Protein AF-A0A3L7XN84-F1 (afdb_monomer)

Sequence (210 aa):
MTTRHTLFAALVPALLVAALLTGCTSKTPSATPTPTATPSPSPTPLLPQASGAIPPAVAQVVVAMTTHKPEDLTALVAYQQVACTTAQGAGGPPKCKTGDSQGTVYRVFATGGCEGEWVTDARPILKQIADTSGPLFAVVKLTRPNPDPEPGWPKGDAAMIYNAGSGAGGYFVVADAQIVRAHTYCGAPAIDALLKQLGATEFYVAPPGR

Structure (mmCIF, N/CA/C/O backbone):
data_AF-A0A3L7XN84-F1
#
_entry.id   AF-A0A3L7XN84-F1
#
loop_
_atom_site.group_PDB
_atom_site.id
_atom_site.type_symbol
_atom_site.label_atom_id
_atom_site.label_alt_id
_atom_site.label_comp_id
_atom_site.label_asym_id
_atom_site.label_entity_id
_atom_site.label_seq_id
_atom_site.pdbx_PDB_ins_code
_atom_site.Cartn_x
_atom_site.Cartn_y
_atom_site.Cartn_z
_atom_site.occupancy
_atom_site.B_iso_or_equiv
_atom_site.auth_seq_id
_atom_site.auth_comp_id
_atom_site.auth_asym_id
_atom_site.auth_atom_id
_atom_site.pdbx_PDB_model_num
ATOM 1 N N . MET A 1 1 ? -33.503 37.696 19.189 1.00 51.06 1 MET A N 1
ATOM 2 C CA . MET A 1 1 ? -32.446 36.969 19.923 1.00 51.06 1 MET A CA 1
ATOM 3 C C . MET A 1 1 ? -31.135 37.231 19.212 1.00 51.06 1 MET A C 1
ATOM 5 O O . MET A 1 1 ? -30.980 36.855 18.061 1.00 51.06 1 MET A O 1
ATOM 9 N N . THR A 1 2 ? -30.281 38.016 19.854 1.00 52.03 2 THR A N 1
ATOM 10 C CA . THR A 1 2 ? -29.122 38.709 19.285 1.00 52.03 2 THR A CA 1
ATOM 11 C C . THR A 1 2 ? -27.860 38.085 19.872 1.00 52.03 2 THR A C 1
ATOM 13 O O . THR A 1 2 ? -27.590 38.277 21.056 1.00 52.03 2 THR A O 1
ATOM 16 N N . THR A 1 3 ? -27.091 37.337 19.078 1.00 55.09 3 THR A N 1
ATOM 17 C CA . THR A 1 3 ? -25.879 36.661 19.572 1.00 55.09 3 THR A CA 1
ATOM 18 C C . THR A 1 3 ? -24.629 37.373 19.059 1.00 55.09 3 THR A C 1
ATOM 20 O O . THR A 1 3 ? -24.326 37.395 17.865 1.00 55.09 3 THR A O 1
ATOM 23 N N . ARG A 1 4 ? -23.948 38.027 20.006 1.00 59.00 4 ARG A N 1
ATOM 24 C CA . ARG A 1 4 ? -22.747 38.855 19.849 1.00 59.00 4 ARG A CA 1
ATOM 25 C C . ARG A 1 4 ? -21.581 38.071 19.243 1.00 59.00 4 ARG A C 1
ATOM 27 O O . ARG A 1 4 ? -21.292 36.961 19.671 1.00 59.00 4 ARG A O 1
ATOM 34 N N . HIS A 1 5 ? -20.898 38.698 18.289 1.00 51.06 5 HIS A N 1
ATOM 35 C CA . HIS A 1 5 ? -19.621 38.250 17.739 1.00 51.06 5 HIS A CA 1
ATOM 36 C C . HIS A 1 5 ? -18.491 38.892 18.550 1.00 51.06 5 HIS A C 1
ATOM 38 O O . HIS A 1 5 ? -18.340 40.113 18.546 1.00 51.06 5 HIS A O 1
ATOM 44 N N . THR A 1 6 ? -17.718 38.083 19.271 1.00 62.41 6 THR A N 1
ATOM 45 C CA . THR A 1 6 ? -16.550 38.543 20.031 1.00 62.41 6 THR A CA 1
ATOM 46 C C . THR A 1 6 ? -15.306 38.389 19.157 1.00 62.41 6 THR A C 1
ATOM 48 O O . THR A 1 6 ? -14.796 37.287 18.972 1.00 62.41 6 THR A O 1
ATOM 51 N N . LEU A 1 7 ? -14.844 39.505 18.590 1.00 56.31 7 LEU A N 1
ATOM 52 C CA . LEU A 1 7 ? -13.542 39.641 17.937 1.00 56.31 7 LEU A CA 1
ATOM 53 C C . LEU A 1 7 ? -12.434 39.557 18.997 1.00 56.31 7 LEU A C 1
ATOM 55 O O . LEU A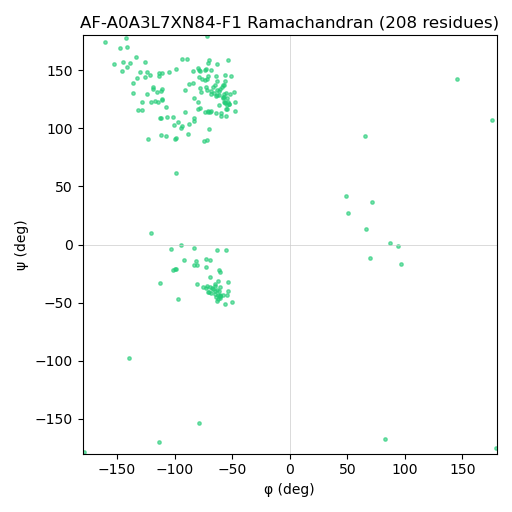 1 7 ? -12.318 40.454 19.830 1.00 56.31 7 LEU A O 1
ATOM 59 N N . PHE A 1 8 ? -11.606 38.514 18.953 1.00 53.25 8 PHE A N 1
ATOM 60 C CA . PHE A 1 8 ? -10.333 38.478 19.673 1.00 53.25 8 PHE A CA 1
ATOM 61 C C . PHE A 1 8 ? -9.199 38.792 18.696 1.00 53.25 8 PHE A C 1
ATOM 63 O O . PHE A 1 8 ? -8.802 37.962 17.882 1.00 53.25 8 PHE A O 1
ATOM 70 N N . ALA A 1 9 ? -8.702 40.025 18.779 1.00 58.03 9 ALA A N 1
ATOM 71 C CA . ALA A 1 9 ? -7.448 40.447 18.180 1.00 58.03 9 ALA A CA 1
ATOM 72 C C . ALA A 1 9 ? -6.292 39.953 19.064 1.00 58.03 9 ALA A C 1
ATOM 74 O O . ALA A 1 9 ? -6.188 40.359 20.220 1.00 58.03 9 ALA A O 1
ATOM 75 N N . ALA A 1 10 ? -5.432 39.085 18.533 1.00 55.91 10 ALA A N 1
ATOM 76 C CA . ALA A 1 10 ? -4.207 38.659 19.203 1.00 55.91 10 ALA A CA 1
ATOM 77 C C . ALA A 1 10 ? -2.991 39.208 18.445 1.00 55.91 10 ALA A C 1
ATOM 79 O O . ALA A 1 10 ? -2.683 38.777 17.335 1.00 55.91 10 ALA A O 1
ATOM 80 N N . LEU A 1 11 ? -2.330 40.190 19.065 1.00 60.38 11 LEU A N 1
ATOM 81 C CA . LEU A 1 11 ? -0.982 40.646 18.733 1.00 60.38 11 LEU A CA 1
ATOM 82 C C . LEU A 1 11 ? 0.013 39.488 18.907 1.00 60.38 11 LEU A C 1
ATOM 84 O O . LEU A 1 11 ? 0.035 38.862 19.965 1.00 60.38 11 LEU A O 1
ATOM 88 N N . VAL A 1 12 ? 0.904 39.283 17.935 1.00 60.22 12 VAL A N 1
ATOM 89 C CA . VAL A 1 12 ? 2.139 38.505 18.125 1.00 60.22 12 VAL A CA 1
ATOM 90 C C . VAL A 1 12 ? 3.330 39.442 17.896 1.00 60.22 12 VAL A C 1
ATOM 92 O O . VAL A 1 12 ? 3.404 40.067 16.836 1.00 60.22 12 VAL A O 1
ATOM 95 N N . PRO A 1 13 ? 4.245 39.591 18.872 1.00 58.88 13 PRO A N 1
ATOM 96 C CA . PRO A 1 13 ? 5.387 40.483 18.755 1.00 58.88 13 PRO A CA 1
ATOM 97 C C . PRO A 1 13 ? 6.485 39.866 17.881 1.00 58.88 13 PRO A C 1
ATOM 99 O O . PRO A 1 13 ? 6.861 38.705 18.036 1.00 58.88 13 PRO A O 1
ATOM 102 N N . ALA A 1 14 ? 7.020 40.686 16.979 1.00 56.50 14 ALA A N 1
ATOM 103 C CA . ALA A 1 14 ? 8.224 40.407 16.215 1.00 56.50 14 ALA A CA 1
ATOM 104 C C . ALA A 1 14 ? 9.445 40.406 17.149 1.00 56.50 14 ALA A C 1
ATOM 106 O O . ALA A 1 14 ? 9.807 41.446 17.700 1.00 56.50 14 ALA A O 1
ATOM 107 N N . LEU A 1 15 ? 10.092 39.250 17.315 1.00 59.53 15 LEU A N 1
ATOM 108 C CA . LEU A 1 15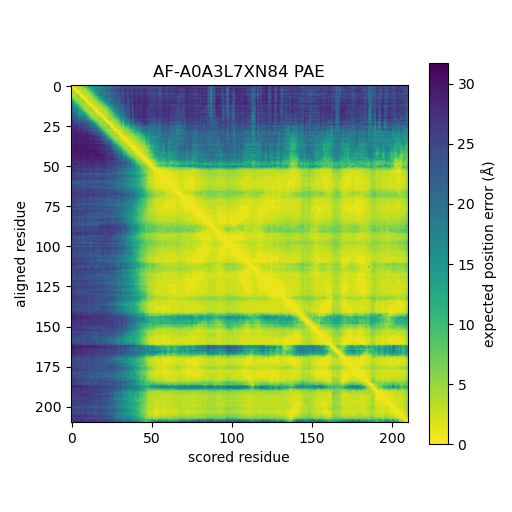 ? 11.377 39.145 18.004 1.00 59.53 15 LEU A CA 1
ATOM 109 C C . LEU A 1 15 ? 12.501 39.094 16.956 1.00 59.53 15 LEU A C 1
ATOM 111 O O . LEU A 1 15 ? 12.860 38.037 16.442 1.00 59.53 15 LEU A O 1
ATOM 115 N N . LEU A 1 16 ? 13.025 40.273 16.616 1.00 58.62 16 LEU A N 1
ATOM 116 C CA . LEU A 1 16 ? 14.290 40.440 15.903 1.00 58.62 16 LEU A CA 1
ATOM 117 C C . LEU A 1 16 ? 15.434 40.139 16.882 1.00 58.62 16 LEU A C 1
ATOM 119 O O . LEU A 1 16 ? 15.651 40.900 17.822 1.00 58.62 16 LEU A O 1
ATOM 123 N N . VAL A 1 17 ? 16.196 39.070 16.648 1.00 63.94 17 VAL A N 1
ATOM 124 C CA . VAL A 1 17 ? 17.485 38.854 17.319 1.00 63.94 17 VAL A CA 1
ATOM 125 C C . VAL A 1 17 ? 18.588 38.995 16.278 1.00 63.94 17 VAL A C 1
ATOM 127 O O . VAL A 1 17 ? 18.916 38.065 15.548 1.00 63.94 17 VAL A O 1
ATOM 130 N N . ALA A 1 18 ? 19.130 40.208 16.201 1.00 60.75 18 ALA A N 1
ATOM 131 C CA . ALA A 1 18 ? 20.366 40.515 15.501 1.00 60.75 18 A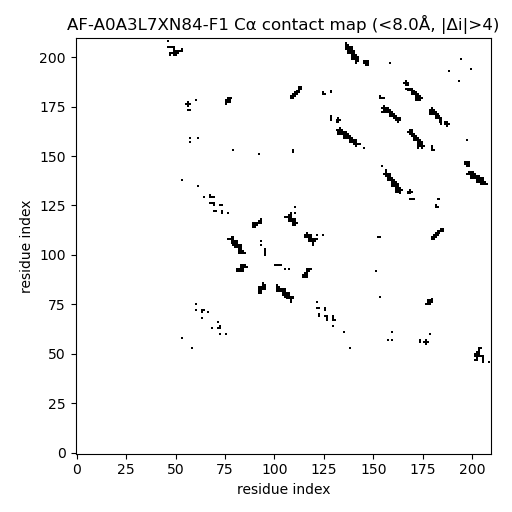LA A CA 1
ATOM 132 C C . ALA A 1 18 ? 21.545 40.192 16.430 1.00 60.75 18 ALA A C 1
ATOM 134 O O . ALA A 1 18 ? 21.778 40.899 17.408 1.00 60.75 18 ALA A O 1
ATOM 135 N N . ALA A 1 19 ? 22.290 39.128 16.128 1.00 57.84 19 ALA A N 1
ATOM 136 C CA . ALA A 1 19 ? 23.549 38.814 16.796 1.00 57.84 19 ALA A CA 1
ATOM 137 C C . ALA A 1 19 ? 24.716 39.105 15.842 1.00 57.84 19 ALA A C 1
ATOM 139 O O . ALA A 1 19 ? 25.106 38.278 15.021 1.00 57.84 19 ALA A O 1
ATOM 140 N N . LEU A 1 20 ? 25.245 40.324 15.960 1.00 62.88 20 LEU A N 1
ATOM 141 C CA . LEU A 1 20 ? 26.555 40.719 15.455 1.00 62.88 20 LEU A CA 1
ATOM 142 C C . LEU A 1 20 ? 27.634 40.058 16.319 1.00 62.88 20 LEU A C 1
ATOM 144 O O . LEU A 1 20 ? 27.773 40.393 17.493 1.00 62.88 20 LEU A O 1
ATOM 148 N N . LEU A 1 21 ? 28.423 39.157 15.732 1.00 59.53 21 LEU A N 1
ATOM 149 C CA . LEU A 1 21 ? 29.664 38.667 16.332 1.00 59.53 21 LEU A CA 1
ATOM 150 C C . LEU A 1 21 ? 30.833 38.917 15.377 1.00 59.53 21 LEU A C 1
ATOM 152 O O . LEU A 1 21 ? 31.170 38.123 14.505 1.00 59.53 21 LEU A O 1
ATOM 156 N N . THR A 1 22 ? 31.428 40.088 15.574 1.00 66.69 22 THR A N 1
ATOM 157 C CA . THR A 1 22 ? 32.803 40.470 15.244 1.00 66.69 22 THR A CA 1
ATOM 158 C C . THR A 1 22 ? 33.796 39.590 16.007 1.00 66.69 22 THR A C 1
ATOM 160 O O . THR A 1 22 ? 33.684 39.487 17.227 1.00 66.69 22 THR A O 1
ATOM 163 N N . GLY A 1 23 ? 34.819 39.033 15.346 1.00 51.44 23 GLY A N 1
ATOM 164 C CA . GLY A 1 23 ? 35.924 38.418 16.090 1.00 51.44 23 GLY A CA 1
ATOM 165 C C . GLY A 1 23 ? 37.019 37.708 15.291 1.00 51.44 23 GLY A C 1
ATOM 166 O O . GLY A 1 23 ? 36.835 36.580 14.858 1.00 51.44 23 GLY A O 1
ATOM 167 N N . CYS A 1 24 ? 38.183 38.364 15.247 1.00 50.25 24 CYS A N 1
ATOM 168 C CA . CYS A 1 24 ? 39.556 37.838 15.171 1.00 50.25 24 CYS A CA 1
ATOM 169 C C . CYS A 1 24 ? 40.031 37.061 13.926 1.00 50.25 24 CYS A C 1
ATOM 171 O O . CYS A 1 24 ? 40.024 35.834 13.858 1.00 50.25 24 CYS A O 1
ATOM 173 N N . THR A 1 25 ? 40.640 37.819 13.010 1.00 55.78 25 THR A N 1
ATOM 174 C CA . THR A 1 25 ? 41.498 37.338 11.919 1.00 55.78 25 THR A CA 1
ATOM 175 C C . THR A 1 25 ? 42.876 36.910 12.445 1.00 55.78 25 THR A C 1
ATOM 177 O O . THR A 1 25 ? 43.817 37.704 12.475 1.00 55.78 25 THR A O 1
ATOM 180 N N . SER A 1 26 ? 43.021 35.643 12.834 1.00 66.31 26 SER A N 1
ATOM 181 C CA . SER A 1 26 ? 44.334 35.010 13.024 1.00 66.31 26 SER A CA 1
ATOM 182 C C . SER A 1 26 ? 44.907 34.591 11.667 1.00 66.31 26 SER A C 1
ATOM 184 O O . SER A 1 26 ? 44.335 33.752 10.974 1.00 66.31 26 SER A O 1
ATOM 186 N N . LYS A 1 27 ? 46.047 35.177 11.271 1.00 59.03 27 LYS A N 1
ATOM 187 C CA . LYS A 1 27 ? 46.822 34.740 10.098 1.00 59.03 27 LYS A CA 1
ATOM 188 C C . LYS A 1 27 ? 47.509 33.411 10.411 1.00 59.03 27 LYS A C 1
ATOM 190 O O . LYS A 1 27 ? 48.629 33.379 10.915 1.00 59.03 27 LYS A O 1
ATOM 195 N N . THR A 1 28 ? 46.811 32.324 10.112 1.00 74.62 28 THR A N 1
ATOM 196 C CA . THR A 1 28 ? 47.348 30.963 10.136 1.00 74.62 28 THR A CA 1
ATOM 197 C C . THR A 1 28 ? 48.377 30.793 9.009 1.00 74.62 28 THR A C 1
ATOM 199 O O . THR A 1 28 ? 48.096 31.194 7.876 1.00 74.62 28 THR A O 1
ATOM 202 N N . PRO A 1 29 ? 49.568 30.227 9.280 1.00 66.00 29 PRO A N 1
ATOM 203 C CA . PRO A 1 29 ? 50.557 29.929 8.249 1.00 66.00 29 PRO A CA 1
ATOM 204 C C . PRO A 1 29 ? 49.962 29.001 7.181 1.00 66.00 29 PRO A C 1
ATOM 206 O O . PRO A 1 29 ? 49.399 27.951 7.486 1.00 66.00 29 PRO A O 1
ATOM 209 N N . SER A 1 30 ? 50.077 29.427 5.921 1.00 71.12 30 SER A N 1
ATOM 210 C CA . SER A 1 30 ? 49.599 28.699 4.745 1.00 71.12 30 SER A CA 1
ATOM 211 C C . SER A 1 30 ? 50.479 27.472 4.524 1.00 71.12 30 SER A C 1
ATOM 213 O O . SER A 1 30 ? 51.581 27.582 3.989 1.00 71.12 30 SER A O 1
ATOM 215 N N . ALA A 1 31 ? 50.007 26.308 4.966 1.00 73.75 31 ALA A N 1
ATOM 216 C CA . ALA A 1 31 ? 50.625 25.035 4.634 1.00 73.75 31 ALA A CA 1
ATOM 217 C C . ALA A 1 31 ? 50.551 24.812 3.115 1.00 73.75 31 ALA A C 1
ATOM 219 O O . ALA A 1 31 ? 49.502 25.007 2.499 1.00 73.75 31 ALA A O 1
ATOM 220 N N . THR A 1 32 ? 51.672 24.412 2.514 1.00 76.38 32 THR A N 1
ATOM 221 C CA . THR A 1 32 ? 51.733 23.950 1.124 1.00 76.38 32 THR A CA 1
ATOM 222 C C . THR A 1 32 ? 50.746 22.792 0.953 1.00 76.38 32 THR A C 1
ATOM 224 O O . THR A 1 32 ? 50.857 21.817 1.701 1.00 76.38 32 THR A O 1
ATOM 227 N N . PRO A 1 33 ? 49.770 22.871 0.028 1.00 73.25 33 PRO A N 1
ATOM 228 C CA . PRO A 1 33 ? 48.788 21.813 -0.142 1.00 73.25 33 PRO A CA 1
ATOM 229 C C . PRO A 1 33 ? 49.501 20.545 -0.608 1.00 73.25 33 PRO A C 1
ATOM 231 O O . PRO A 1 33 ? 50.036 20.483 -1.714 1.00 73.25 33 PRO A O 1
ATOM 234 N N . THR A 1 34 ? 49.517 19.528 0.252 1.00 79.94 34 THR A N 1
ATOM 235 C CA . THR A 1 34 ? 49.825 18.158 -0.156 1.00 79.94 34 THR A CA 1
ATOM 236 C C . THR A 1 34 ? 48.857 17.794 -1.282 1.00 79.94 34 THR A C 1
ATOM 238 O O . THR A 1 34 ? 47.658 18.032 -1.113 1.00 79.94 34 THR A O 1
ATOM 241 N N . PRO A 1 35 ? 49.324 17.263 -2.427 1.00 74.88 35 PRO A N 1
ATOM 242 C CA . PRO A 1 35 ? 48.440 16.859 -3.510 1.00 74.88 35 PRO A CA 1
ATOM 243 C C . PRO A 1 35 ? 47.406 15.876 -2.963 1.00 74.88 35 PRO A C 1
ATOM 245 O O . PRO A 1 35 ? 47.738 14.759 -2.566 1.00 74.88 35 PRO A O 1
ATOM 248 N N . THR A 1 36 ? 46.154 16.327 -2.890 1.00 77.69 36 THR A N 1
ATOM 249 C CA . THR A 1 36 ? 45.016 15.490 -2.526 1.00 77.69 36 THR A CA 1
ATOM 250 C C . THR A 1 36 ? 44.950 14.376 -3.553 1.00 77.69 36 THR A C 1
ATOM 252 O O . THR A 1 36 ? 44.711 14.635 -4.732 1.00 77.69 36 THR A O 1
ATOM 255 N N . ALA A 1 37 ? 45.206 13.144 -3.115 1.00 77.81 37 ALA A N 1
ATOM 256 C CA . ALA A 1 37 ? 45.028 11.978 -3.958 1.00 77.81 37 ALA A CA 1
ATOM 257 C C . ALA A 1 37 ? 43.595 11.999 -4.497 1.00 77.81 37 ALA A C 1
ATOM 259 O O . ALA A 1 37 ? 42.639 12.012 -3.718 1.00 77.81 37 ALA A O 1
ATOM 260 N N . THR A 1 38 ? 43.452 12.045 -5.823 1.00 79.75 38 THR A N 1
ATOM 261 C CA . THR A 1 38 ? 42.159 11.884 -6.483 1.00 79.75 38 THR A CA 1
ATOM 262 C C . THR A 1 38 ? 41.569 10.568 -5.982 1.00 79.75 38 THR A C 1
ATOM 264 O O . THR A 1 38 ? 42.203 9.527 -6.182 1.00 79.75 38 THR A O 1
ATOM 267 N N . PRO A 1 39 ? 40.422 10.583 -5.279 1.00 75.38 39 PRO A N 1
ATOM 268 C CA . PRO A 1 39 ? 39.832 9.353 -4.789 1.00 75.38 39 PRO A CA 1
ATOM 269 C C . PRO A 1 39 ? 39.574 8.449 -5.991 1.00 75.38 39 PRO A C 1
ATOM 271 O O . PRO A 1 39 ? 38.956 8.867 -6.972 1.00 75.38 39 PRO A O 1
ATOM 274 N N . SER A 1 40 ? 40.090 7.221 -5.921 1.00 80.12 40 SER A N 1
ATOM 275 C CA . SER A 1 40 ? 39.725 6.176 -6.872 1.00 80.12 40 SER A CA 1
ATOM 276 C C . SER A 1 40 ? 38.196 6.103 -6.906 1.00 80.12 40 SER A C 1
ATOM 278 O O . SER A 1 40 ? 37.596 6.084 -5.822 1.00 80.12 40 SER A O 1
ATOM 280 N N . PRO A 1 41 ? 37.549 6.125 -8.086 1.00 73.81 41 PRO A N 1
ATOM 281 C CA . PRO A 1 41 ? 36.100 6.059 -8.157 1.00 73.81 41 PRO A CA 1
ATOM 282 C C . PRO A 1 41 ? 35.651 4.807 -7.409 1.00 73.81 41 PRO A C 1
ATOM 284 O O . PRO A 1 41 ? 36.021 3.687 -7.766 1.00 73.81 41 PRO A O 1
ATOM 287 N N . SER A 1 42 ? 34.900 5.009 -6.325 1.00 74.75 42 SER A N 1
ATOM 288 C CA . SER A 1 42 ? 34.253 3.903 -5.633 1.00 74.75 42 SER A CA 1
ATOM 289 C C . SER A 1 42 ? 33.378 3.194 -6.667 1.00 74.75 42 SER A C 1
ATOM 291 O O . SER A 1 42 ? 32.649 3.892 -7.381 1.00 74.75 42 SER A O 1
ATOM 293 N N . PRO A 1 43 ? 33.469 1.860 -6.814 1.00 66.50 43 PRO A N 1
ATOM 294 C CA . PRO A 1 43 ? 32.666 1.143 -7.790 1.00 66.50 43 PRO A CA 1
ATOM 295 C C . PRO A 1 43 ? 31.201 1.516 -7.578 1.00 66.50 43 PRO A C 1
ATOM 297 O O . PRO A 1 43 ? 30.662 1.345 -6.482 1.00 66.50 43 PRO A O 1
ATOM 300 N N . THR A 1 44 ? 30.572 2.075 -8.612 1.00 65.44 44 THR A N 1
ATOM 301 C CA . THR A 1 44 ? 29.136 2.341 -8.593 1.00 65.44 44 THR A CA 1
ATOM 302 C C . THR A 1 44 ? 28.446 1.006 -8.332 1.00 65.44 44 THR A C 1
ATOM 304 O O . THR A 1 44 ? 28.700 0.059 -9.082 1.00 65.44 44 THR A O 1
ATOM 307 N N . PRO A 1 45 ? 27.629 0.880 -7.271 1.00 60.25 45 PRO A N 1
ATOM 308 C CA . PRO A 1 45 ? 26.903 -0.352 -7.016 1.00 60.25 45 PRO A CA 1
ATOM 309 C C . PRO A 1 45 ? 26.132 -0.741 -8.277 1.00 60.25 45 PRO A C 1
ATOM 311 O O . PRO A 1 45 ? 25.335 0.050 -8.784 1.00 60.25 45 PRO A O 1
ATOM 314 N N . LEU A 1 46 ? 26.414 -1.930 -8.816 1.00 65.12 46 LEU A N 1
ATOM 315 C CA . LEU A 1 46 ? 25.697 -2.438 -9.977 1.00 65.12 46 LEU A CA 1
ATOM 316 C C . LEU A 1 46 ? 24.226 -2.574 -9.575 1.00 65.12 46 LEU A C 1
ATOM 318 O O . LEU A 1 46 ? 23.912 -3.281 -8.615 1.00 65.12 46 LEU A O 1
ATOM 322 N N . LEU A 1 47 ? 23.340 -1.864 -10.275 1.00 64.62 47 LEU A N 1
ATOM 323 C CA . LEU A 1 47 ? 21.908 -1.966 -10.021 1.00 64.62 47 LEU A CA 1
ATOM 324 C C . LEU A 1 47 ? 21.475 -3.429 -10.198 1.00 64.62 47 LEU A C 1
ATOM 326 O O . LEU A 1 47 ? 21.904 -4.076 -11.160 1.00 64.62 47 LEU A O 1
ATOM 330 N N . PRO A 1 48 ? 20.630 -3.962 -9.301 1.00 70.62 48 PRO A N 1
ATOM 331 C CA . PRO A 1 48 ? 20.105 -5.307 -9.457 1.00 70.62 48 PRO A CA 1
ATOM 332 C C . PRO A 1 48 ? 19.383 -5.431 -10.801 1.00 70.62 48 PRO A C 1
ATOM 334 O O . PRO A 1 48 ? 18.507 -4.628 -11.126 1.00 70.62 48 PRO A O 1
ATOM 337 N N . GLN A 1 49 ? 19.761 -6.432 -11.592 1.00 77.38 49 GLN A N 1
ATOM 338 C CA . GLN A 1 49 ? 19.059 -6.751 -12.831 1.00 77.38 49 GLN A CA 1
ATOM 339 C C . GLN A 1 49 ? 17.720 -7.426 -12.508 1.00 77.38 49 GLN A C 1
ATOM 341 O O . GLN A 1 49 ? 17.590 -8.109 -11.491 1.00 77.38 49 GLN A O 1
ATOM 346 N N . ALA A 1 50 ? 16.724 -7.238 -13.377 1.00 85.75 50 ALA A N 1
ATOM 347 C CA . ALA A 1 50 ? 15.462 -7.959 -13.259 1.00 85.75 50 ALA A CA 1
ATOM 348 C C . ALA A 1 50 ? 15.719 -9.471 -13.392 1.00 85.75 50 ALA A C 1
ATOM 350 O O . ALA A 1 50 ? 16.379 -9.904 -14.337 1.00 85.75 50 ALA A O 1
ATOM 351 N N . SER A 1 51 ? 15.223 -10.265 -12.443 1.00 80.62 51 SER A N 1
ATOM 352 C CA . SER A 1 51 ? 15.557 -11.689 -12.308 1.00 80.62 51 SER A CA 1
ATOM 353 C C . SER A 1 51 ? 14.472 -12.642 -12.819 1.00 80.62 51 SER A C 1
ATOM 355 O O . SER A 1 51 ? 14.696 -13.851 -12.842 1.00 80.62 51 SER A O 1
ATOM 357 N N . GLY A 1 52 ? 13.306 -12.149 -13.255 1.00 83.75 52 GLY A N 1
ATOM 358 C CA . GLY A 1 52 ? 12.228 -13.028 -13.712 1.00 83.75 52 GLY A CA 1
ATOM 359 C C . GLY A 1 52 ? 10.969 -12.326 -14.212 1.00 83.75 52 GLY A C 1
ATOM 360 O O . GLY A 1 52 ? 10.884 -11.101 -14.260 1.00 83.75 52 GLY A O 1
ATOM 361 N N . ALA A 1 53 ? 9.977 -13.135 -14.592 1.00 92.44 53 ALA A N 1
ATOM 362 C CA . ALA A 1 53 ? 8.665 -12.655 -15.013 1.00 92.44 53 ALA A CA 1
ATOM 363 C C . ALA A 1 53 ? 7.864 -12.098 -13.826 1.00 92.44 53 ALA A C 1
ATOM 365 O O . ALA A 1 53 ? 7.922 -12.631 -12.717 1.00 92.44 53 ALA A O 1
ATOM 366 N N . ILE A 1 54 ? 7.072 -11.054 -14.076 1.00 94.19 54 ILE A N 1
ATOM 367 C CA . ILE A 1 54 ? 6.149 -10.494 -13.083 1.00 94.19 54 ILE A CA 1
ATOM 368 C C . ILE A 1 54 ? 5.090 -11.558 -12.735 1.00 94.19 54 ILE A C 1
ATOM 370 O O . ILE A 1 54 ? 4.447 -12.079 -13.651 1.00 94.19 54 ILE A O 1
ATOM 374 N N . PRO A 1 55 ? 4.856 -11.873 -11.445 1.00 94.12 55 PRO A N 1
ATOM 375 C CA . PRO A 1 55 ? 3.799 -12.799 -11.054 1.00 94.12 55 PRO A CA 1
ATOM 376 C C . PRO A 1 55 ? 2.426 -12.340 -11.579 1.00 94.12 55 PRO A C 1
ATOM 378 O O . PRO A 1 55 ? 2.134 -11.145 -11.500 1.00 94.12 55 PRO A O 1
ATOM 381 N N . PRO A 1 56 ? 1.539 -13.243 -12.047 1.00 94.75 56 PRO A N 1
ATOM 382 C CA . PRO A 1 56 ? 0.245 -12.858 -12.626 1.00 94.75 56 PRO A CA 1
ATOM 383 C C . PRO A 1 56 ? -0.604 -11.958 -11.716 1.00 94.75 56 PRO A C 1
ATOM 385 O O . PRO A 1 56 ? -1.176 -10.973 -12.171 1.00 94.75 56 PRO A O 1
ATOM 388 N N . ALA A 1 57 ? -0.603 -12.256 -10.416 1.00 91.06 57 ALA A N 1
ATOM 389 C CA . ALA A 1 57 ? -1.180 -11.437 -9.352 1.00 91.06 57 ALA A CA 1
ATOM 390 C C . ALA A 1 57 ? -0.730 -9.966 -9.403 1.00 91.06 57 ALA A C 1
ATOM 392 O O . ALA A 1 57 ? -1.532 -9.040 -9.363 1.00 91.06 57 ALA A O 1
ATOM 393 N N . VAL A 1 58 ? 0.579 -9.754 -9.511 1.00 95.56 58 VAL A N 1
ATOM 394 C CA . VAL A 1 58 ? 1.185 -8.423 -9.544 1.00 95.56 58 VAL A CA 1
ATOM 395 C C . VAL A 1 58 ? 0.910 -7.748 -10.887 1.00 95.56 58 VAL A C 1
ATOM 397 O O . VAL A 1 58 ? 0.614 -6.556 -10.931 1.00 95.56 58 VAL A O 1
ATOM 400 N N . ALA A 1 59 ? 0.930 -8.515 -11.980 1.00 96.31 59 ALA A N 1
ATOM 401 C CA . ALA A 1 59 ? 0.595 -8.021 -13.310 1.00 96.31 59 ALA A CA 1
ATOM 402 C C . ALA A 1 59 ? -0.844 -7.478 -13.384 1.00 96.31 59 ALA A C 1
ATOM 404 O O . ALA A 1 59 ? -1.063 -6.453 -14.024 1.00 96.31 59 ALA A O 1
ATOM 405 N N . GLN A 1 60 ? -1.809 -8.096 -12.691 1.00 95.69 60 GLN A N 1
ATOM 406 C CA . GLN A 1 60 ? -3.186 -7.587 -12.615 1.00 95.69 60 GLN A CA 1
ATOM 407 C C . GLN A 1 60 ? -3.255 -6.197 -11.980 1.00 95.69 60 GLN A C 1
ATOM 409 O O . GLN A 1 60 ? -3.915 -5.314 -12.522 1.00 95.69 60 GLN A O 1
ATOM 414 N N . VAL A 1 61 ? -2.536 -5.972 -10.876 1.00 95.62 61 VAL A N 1
ATOM 415 C CA . VAL A 1 61 ? -2.502 -4.654 -10.227 1.00 95.62 61 VAL A CA 1
ATOM 416 C C . VAL A 1 61 ? -1.790 -3.626 -11.116 1.00 95.62 61 VAL A C 1
ATOM 418 O O . VAL A 1 61 ? -2.222 -2.480 -11.195 1.00 95.62 61 VAL A O 1
ATOM 421 N N . VAL A 1 62 ? -0.726 -4.023 -11.828 1.00 95.25 62 VAL A N 1
ATOM 422 C CA . VAL A 1 62 ? -0.051 -3.149 -12.806 1.00 95.25 62 VAL A CA 1
ATOM 423 C C . VAL A 1 62 ? -1.012 -2.740 -13.925 1.00 95.25 62 VAL A C 1
ATOM 425 O O . VAL A 1 62 ? -1.078 -1.562 -14.259 1.00 95.25 62 VAL A O 1
ATOM 428 N N . VAL A 1 63 ? -1.800 -3.673 -14.465 1.00 95.50 63 VAL A N 1
ATOM 429 C CA . VAL A 1 63 ? -2.827 -3.370 -15.476 1.00 95.50 63 VAL A CA 1
ATOM 430 C C . VAL A 1 63 ? -3.929 -2.473 -14.903 1.00 95.50 63 VAL A C 1
ATOM 432 O O . VAL A 1 63 ? -4.321 -1.509 -15.549 1.00 95.50 63 VAL A O 1
ATOM 435 N N . ALA A 1 64 ? -4.403 -2.724 -13.682 1.00 95.25 64 ALA A N 1
ATOM 436 C CA . ALA A 1 64 ? -5.402 -1.867 -13.037 1.00 95.25 64 ALA A CA 1
ATOM 437 C C . ALA A 1 64 ? -4.888 -0.431 -12.808 1.00 95.25 64 ALA A C 1
ATOM 439 O O . ALA A 1 64 ? -5.653 0.527 -12.882 1.00 95.25 64 ALA A O 1
ATOM 440 N N . MET A 1 65 ? -3.584 -0.257 -12.578 1.00 94.56 65 MET A N 1
ATOM 441 C CA . MET A 1 65 ? -2.971 1.070 -12.494 1.00 94.56 65 MET A CA 1
ATOM 442 C C . MET A 1 65 ? -2.935 1.791 -13.846 1.00 94.56 65 MET A C 1
ATOM 444 O O . MET A 1 65 ? -3.158 2.998 -13.882 1.00 94.56 65 MET A O 1
ATOM 448 N N . THR A 1 66 ? -2.712 1.089 -14.964 1.00 91.69 66 THR A N 1
ATOM 449 C CA . THR A 1 66 ? -2.661 1.737 -16.290 1.00 91.69 66 THR A CA 1
ATOM 450 C C . THR A 1 66 ? -4.028 2.179 -16.806 1.00 91.69 66 THR A C 1
ATOM 452 O O . THR A 1 66 ? -4.091 3.043 -17.679 1.00 91.69 66 THR A O 1
ATOM 455 N N . THR A 1 67 ? -5.129 1.637 -16.274 1.00 90.44 67 THR A N 1
ATOM 456 C CA . THR A 1 67 ? -6.483 2.088 -16.633 1.00 90.44 67 THR A CA 1
ATOM 457 C C . THR A 1 67 ? -6.914 3.347 -15.880 1.00 90.44 67 THR A C 1
ATOM 459 O O . THR A 1 67 ? -7.902 3.961 -16.282 1.00 90.44 67 THR A O 1
ATOM 462 N N . HIS A 1 68 ? -6.203 3.745 -14.813 1.00 85.75 68 HIS A N 1
ATOM 463 C CA . HIS A 1 68 ? -6.556 4.859 -13.917 1.00 85.75 68 HIS A CA 1
ATOM 464 C C . HIS A 1 68 ? -8.002 4.793 -13.386 1.00 85.75 68 HIS A C 1
ATOM 466 O O . HIS A 1 68 ? -8.616 5.812 -13.060 1.00 85.75 68 HIS A O 1
ATOM 472 N N . LYS A 1 69 ? -8.573 3.587 -13.291 1.00 88.81 69 LYS A N 1
ATOM 473 C CA . LYS A 1 69 ? -9.914 3.374 -12.746 1.00 88.81 69 LYS A CA 1
ATOM 474 C C . LYS A 1 69 ? -9.787 2.862 -11.314 1.00 88.81 69 LYS A C 1
ATOM 476 O O . LYS A 1 69 ? -9.405 1.710 -11.119 1.00 88.81 69 LYS A O 1
ATOM 481 N N . PRO A 1 70 ? -10.139 3.664 -10.294 1.00 87.62 70 PRO A N 1
ATOM 482 C CA . PRO A 1 70 ? -10.016 3.230 -8.903 1.00 87.62 70 PRO A CA 1
ATOM 483 C C . PRO A 1 70 ? -10.869 1.995 -8.586 1.00 87.62 70 PRO A C 1
ATOM 485 O O . PRO A 1 70 ? -10.528 1.250 -7.673 1.00 87.62 70 PRO A O 1
ATOM 488 N N . GLU A 1 71 ? -11.936 1.739 -9.345 1.00 94.25 71 GLU A N 1
ATOM 489 C CA . GLU A 1 71 ? -12.781 0.551 -9.179 1.00 94.25 71 GLU A CA 1
ATOM 490 C C . GLU A 1 71 ? -12.034 -0.749 -9.522 1.00 94.25 71 GLU A C 1
ATOM 492 O O . GLU A 1 71 ? -12.171 -1.738 -8.801 1.00 94.25 71 GLU A O 1
ATOM 497 N N . ASP A 1 72 ? -11.180 -0.728 -10.556 1.00 96.00 72 ASP A N 1
ATOM 498 C CA . ASP A 1 72 ? -10.361 -1.880 -10.957 1.00 96.00 72 ASP A CA 1
ATOM 499 C C . ASP A 1 72 ? -9.351 -2.223 -9.847 1.00 96.00 72 ASP A C 1
ATOM 501 O O . ASP A 1 72 ? -9.156 -3.388 -9.510 1.00 96.00 72 ASP A O 1
ATOM 505 N N . LEU A 1 73 ? -8.758 -1.202 -9.216 1.00 96.19 73 LEU A N 1
ATOM 506 C CA . LEU A 1 73 ? -7.864 -1.375 -8.064 1.00 96.19 73 LEU A CA 1
ATOM 507 C C . LEU A 1 73 ? -8.619 -1.831 -6.814 1.00 96.19 73 LEU A C 1
ATOM 509 O O . LEU A 1 73 ? -8.145 -2.697 -6.082 1.00 96.19 73 LEU A O 1
ATOM 513 N N . THR A 1 74 ? -9.802 -1.269 -6.566 1.00 97.06 74 THR A N 1
ATOM 514 C CA . THR A 1 74 ? -10.614 -1.584 -5.381 1.00 97.06 74 THR A CA 1
ATOM 515 C C . THR A 1 74 ? -11.081 -3.036 -5.394 1.00 97.06 74 THR A C 1
ATOM 517 O O . THR A 1 74 ? -11.101 -3.679 -4.345 1.00 97.06 74 THR A O 1
ATOM 520 N N . ALA A 1 75 ? -11.383 -3.588 -6.574 1.00 97.31 75 ALA A N 1
ATOM 521 C CA . ALA A 1 75 ? -11.720 -5.001 -6.739 1.00 97.31 75 ALA A CA 1
ATOM 522 C C . ALA A 1 75 ? -10.581 -5.952 -6.323 1.00 97.31 75 ALA A C 1
ATOM 524 O O . ALA A 1 75 ? -10.838 -7.110 -5.997 1.00 97.31 75 ALA A O 1
ATOM 525 N N . LEU A 1 76 ? -9.337 -5.462 -6.296 1.00 97.81 76 LEU A N 1
ATOM 526 C CA . LEU A 1 76 ? -8.151 -6.224 -5.907 1.00 97.81 76 LEU A CA 1
ATOM 527 C C . LEU A 1 76 ? -7.791 -6.055 -4.422 1.00 97.81 76 LEU A C 1
ATOM 529 O O . LEU A 1 76 ? -6.816 -6.648 -3.972 1.00 97.81 76 LEU A O 1
ATOM 533 N N . VAL A 1 77 ? -8.531 -5.268 -3.635 1.00 98.31 77 VAL A N 1
ATOM 534 C CA . VAL A 1 77 ? -8.184 -4.993 -2.230 1.00 98.31 77 VAL A CA 1
ATOM 535 C C . VAL A 1 77 ? -8.536 -6.150 -1.293 1.00 98.31 77 VAL A C 1
ATOM 537 O O . VAL A 1 77 ? -9.680 -6.603 -1.222 1.00 98.31 77 VAL A O 1
ATOM 540 N N . ALA A 1 78 ? -7.569 -6.533 -0.459 1.00 98.19 78 ALA A N 1
ATOM 541 C CA . ALA A 1 78 ? -7.768 -7.370 0.718 1.00 98.19 78 ALA A CA 1
ATOM 542 C C . ALA A 1 78 ? -7.965 -6.511 1.973 1.00 98.19 78 ALA A C 1
ATOM 544 O O . ALA A 1 78 ? -7.012 -6.042 2.602 1.00 98.19 78 ALA A O 1
ATOM 545 N N . TYR A 1 79 ? -9.222 -6.346 2.377 1.00 98.12 79 TYR A N 1
ATOM 546 C CA . TYR A 1 79 ? -9.543 -5.741 3.667 1.00 98.12 79 TYR A CA 1
ATOM 547 C C . TYR A 1 79 ? -9.202 -6.685 4.824 1.00 98.12 79 TYR A C 1
ATOM 549 O O . TYR A 1 79 ? -9.449 -7.887 4.760 1.00 98.12 79 TYR A O 1
ATOM 557 N N . GLN A 1 80 ? -8.712 -6.106 5.911 1.00 97.75 80 GLN A N 1
ATOM 558 C CA . GLN A 1 80 ? -8.341 -6.770 7.151 1.00 97.75 80 GLN A CA 1
ATOM 559 C C . GLN A 1 80 ? -9.451 -6.630 8.193 1.00 97.75 80 GLN A C 1
ATOM 561 O O . GLN A 1 80 ? -10.183 -5.640 8.206 1.00 97.75 80 GLN A O 1
ATOM 566 N N . GLN A 1 81 ? -9.552 -7.609 9.088 1.00 97.81 81 GLN A N 1
ATOM 567 C CA . GLN A 1 81 ? -10.396 -7.536 10.279 1.00 97.81 81 GLN A CA 1
ATOM 568 C C . GLN A 1 81 ? -9.521 -7.110 11.457 1.00 97.81 81 GLN A C 1
ATOM 570 O O . GLN A 1 81 ? -8.717 -7.901 11.946 1.00 97.81 81 GLN A O 1
ATOM 575 N N . VAL A 1 82 ? -9.642 -5.855 11.891 1.00 97.12 82 VAL A N 1
ATOM 576 C CA . VAL A 1 82 ? -8.775 -5.275 12.926 1.00 97.12 82 VAL A CA 1
ATOM 577 C C . VAL A 1 82 ? -9.620 -4.733 14.067 1.00 97.12 82 VAL A C 1
ATOM 579 O O . VAL A 1 82 ? -10.566 -3.976 13.859 1.00 97.12 82 VAL A O 1
ATOM 582 N N . ALA A 1 83 ? -9.266 -5.126 15.287 1.00 97.69 83 ALA A N 1
ATOM 583 C CA . ALA A 1 83 ? -9.888 -4.638 16.506 1.00 97.69 83 ALA A CA 1
ATOM 584 C C . ALA A 1 83 ? -9.548 -3.154 16.729 1.00 97.69 83 ALA A C 1
ATOM 586 O O . ALA A 1 83 ? -8.380 -2.761 16.681 1.00 97.69 83 ALA A O 1
ATOM 587 N N . CYS A 1 84 ? -10.562 -2.328 16.978 1.00 97.62 84 CYS A N 1
ATOM 588 C CA . CYS A 1 84 ? -10.373 -0.909 17.225 1.00 97.62 84 CYS A CA 1
ATOM 589 C C . CYS A 1 84 ? -9.718 -0.648 18.586 1.00 97.62 84 CYS A C 1
ATOM 591 O O . CYS A 1 84 ? -9.835 -1.445 19.524 1.00 97.62 84 CYS A O 1
ATOM 593 N N . THR A 1 85 ? -9.070 0.510 18.716 1.00 97.25 85 THR A N 1
ATOM 594 C CA . THR A 1 85 ? -8.487 0.968 19.977 1.00 97.25 85 THR A CA 1
ATOM 595 C C . THR A 1 85 ? -8.875 2.399 20.340 1.00 97.25 85 THR A C 1
ATOM 597 O O . THR A 1 85 ? -9.062 3.260 19.486 1.00 97.25 85 THR A O 1
ATOM 600 N N . THR A 1 86 ? -8.972 2.666 21.636 1.00 96.31 86 THR A N 1
ATOM 601 C CA . THR A 1 86 ? -9.114 4.003 22.233 1.00 96.31 86 THR A CA 1
ATOM 602 C C . THR A 1 86 ? -7.760 4.624 22.585 1.00 96.31 86 THR A C 1
ATOM 604 O O . THR A 1 86 ? -7.673 5.831 22.818 1.00 96.31 86 THR A O 1
ATOM 607 N N . ALA A 1 87 ? -6.690 3.820 22.584 1.00 95.25 87 ALA A N 1
ATOM 608 C CA . ALA A 1 87 ? -5.336 4.289 22.839 1.00 95.25 87 ALA A CA 1
ATOM 609 C C . ALA A 1 87 ? -4.882 5.278 21.756 1.00 95.25 87 ALA A C 1
ATOM 611 O O . ALA A 1 87 ? -5.147 5.091 20.565 1.00 95.25 87 ALA A O 1
ATOM 612 N N . GLN A 1 88 ? -4.168 6.324 22.168 1.00 92.00 88 GLN A N 1
ATOM 613 C CA . GLN A 1 88 ? -3.568 7.298 21.256 1.00 92.00 88 GLN A CA 1
ATOM 614 C C . GLN A 1 88 ? -2.262 6.760 20.661 1.00 92.00 88 GLN A C 1
ATOM 616 O O . GLN A 1 88 ? -1.598 5.924 21.269 1.00 92.00 88 GLN A O 1
ATOM 621 N N . GLY A 1 89 ? -1.917 7.224 19.460 1.00 88.12 89 GLY A N 1
ATOM 622 C CA . GLY A 1 89 ? -0.707 6.814 18.745 1.00 88.12 89 GLY A CA 1
ATOM 623 C C . GLY A 1 89 ? -0.918 6.749 17.235 1.00 88.12 89 GLY A C 1
ATOM 624 O O . GLY A 1 89 ? -1.999 6.346 16.785 1.00 88.12 89 GLY A O 1
ATOM 625 N N . ALA A 1 90 ? 0.115 7.156 16.497 1.00 86.38 90 ALA A N 1
ATOM 626 C CA . ALA A 1 90 ? 0.229 7.044 15.045 1.00 86.38 90 ALA A CA 1
ATOM 627 C C . ALA A 1 90 ? 0.466 5.586 14.622 1.00 86.38 90 ALA A C 1
ATOM 629 O O . ALA A 1 90 ? 1.018 4.810 15.401 1.00 86.38 90 ALA A O 1
ATOM 630 N N . GLY A 1 91 ? 0.028 5.188 13.421 1.00 86.56 91 GLY A N 1
ATOM 631 C CA . GLY A 1 91 ? 0.290 3.847 12.865 1.00 86.56 91 GLY A CA 1
ATOM 632 C C . GLY A 1 91 ? -0.436 2.672 13.539 1.00 86.56 91 GLY A C 1
ATOM 633 O O . GLY A 1 91 ? -0.448 1.566 12.995 1.00 86.56 91 GLY A O 1
ATOM 634 N N . GLY A 1 92 ? -1.053 2.900 14.702 1.0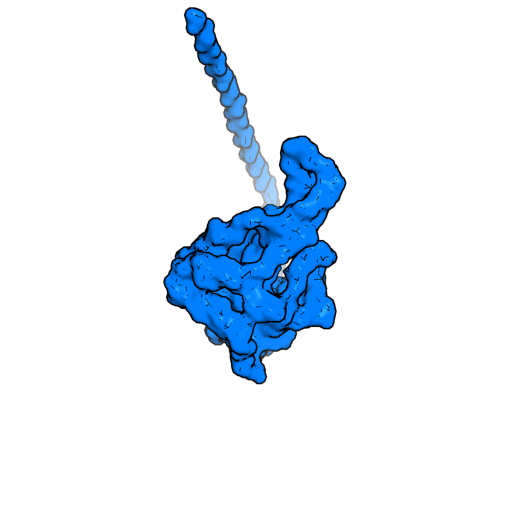0 91.00 92 GLY A N 1
ATOM 635 C CA . GLY A 1 92 ? -1.749 1.878 15.478 1.00 91.00 92 GLY A CA 1
ATOM 636 C C . GLY A 1 92 ? -3.079 1.419 14.861 1.00 91.00 92 GLY A C 1
ATOM 637 O O . GLY A 1 92 ? -3.497 1.927 13.821 1.00 91.00 92 GLY A O 1
ATOM 638 N N . PRO A 1 93 ? -3.780 0.472 15.513 1.00 94.38 93 PRO A N 1
ATOM 639 C CA . PRO A 1 93 ? -5.093 -0.011 15.076 1.00 94.38 93 PRO A CA 1
ATOM 640 C C . PRO A 1 93 ? -6.117 1.124 14.862 1.00 94.38 93 PRO A C 1
ATOM 642 O O . PRO A 1 93 ? -5.966 2.203 15.453 1.00 94.38 93 PRO A O 1
ATOM 645 N N . PRO A 1 94 ? -7.187 0.898 14.069 1.00 95.94 94 PRO A N 1
ATOM 646 C CA . PRO A 1 94 ? -8.216 1.907 13.832 1.00 95.94 94 PRO A CA 1
ATOM 647 C C . PRO A 1 94 ? -8.820 2.400 15.151 1.00 95.94 94 PRO A C 1
ATOM 649 O O . PRO A 1 94 ? -8.971 1.635 16.105 1.00 95.94 94 PRO A O 1
ATOM 652 N N . LYS A 1 95 ? -9.187 3.682 15.224 1.00 96.25 95 LYS A N 1
ATOM 653 C CA . LYS A 1 95 ? -9.812 4.222 16.437 1.00 96.25 95 LYS A CA 1
ATOM 654 C C . LYS A 1 95 ? -11.252 3.738 16.575 1.00 96.25 95 LYS A C 1
ATOM 656 O O . LYS A 1 95 ? -11.969 3.654 15.579 1.00 96.25 95 LYS A O 1
ATOM 661 N N . CYS A 1 96 ? -11.678 3.440 17.800 1.00 97.38 96 CYS A N 1
ATOM 662 C CA . CYS A 1 96 ? -13.076 3.102 18.065 1.00 97.38 96 CYS A CA 1
ATOM 663 C C . CYS A 1 96 ? -13.978 4.320 17.819 1.00 97.38 96 CYS A C 1
ATOM 665 O O . CYS A 1 96 ? -13.656 5.434 18.237 1.00 97.38 96 CYS A O 1
ATOM 667 N N . LYS A 1 97 ? -15.109 4.110 17.142 1.00 97.06 97 LYS A N 1
ATOM 668 C CA . LYS A 1 97 ? -16.148 5.130 16.956 1.00 97.06 97 LYS A CA 1
ATOM 669 C C . LYS A 1 97 ? -16.858 5.412 18.280 1.00 97.06 97 LYS A C 1
ATOM 671 O O . LYS A 1 97 ? -16.858 4.592 19.195 1.00 97.06 97 LYS A O 1
ATOM 676 N N . THR A 1 98 ? -17.498 6.575 18.375 1.00 97.06 98 THR A N 1
ATOM 677 C CA . THR A 1 98 ? -18.313 6.931 19.541 1.00 97.06 98 THR A CA 1
ATOM 678 C C . THR A 1 98 ? -19.397 5.881 19.784 1.00 97.06 98 THR A C 1
ATOM 680 O O . THR A 1 98 ? -20.227 5.642 18.912 1.00 97.06 98 THR A O 1
ATOM 683 N N . GLY A 1 99 ? -19.393 5.287 20.978 1.00 96.94 99 GLY A N 1
ATOM 684 C CA . GLY A 1 99 ? -20.344 4.250 21.390 1.00 96.94 99 GLY A CA 1
ATOM 685 C C . GLY A 1 99 ? -19.835 2.816 21.222 1.00 96.94 99 GLY A C 1
ATOM 686 O O . GLY A 1 99 ? -20.361 1.921 21.880 1.00 96.94 99 GLY A O 1
ATOM 687 N N . ASP A 1 100 ? -18.784 2.596 20.430 1.00 98.06 100 ASP A N 1
ATOM 688 C CA . ASP A 1 100 ? -18.195 1.268 20.269 1.00 98.06 100 ASP A CA 1
ATOM 689 C C . ASP A 1 100 ? -17.296 0.919 21.461 1.00 98.06 100 ASP A C 1
ATOM 691 O O . ASP A 1 100 ? -16.590 1.763 22.020 1.00 98.06 100 ASP A O 1
ATOM 695 N N . SER A 1 101 ? -17.299 -0.356 21.847 1.00 98.19 101 SER A N 1
ATOM 696 C CA . SER A 1 101 ? -16.414 -0.863 22.900 1.00 98.19 101 SER A CA 1
ATOM 697 C C . SER A 1 101 ? -14.992 -1.070 22.369 1.00 98.19 101 SER A C 1
ATOM 699 O O . SER A 1 101 ? -14.806 -1.415 21.198 1.00 98.19 101 SER A O 1
ATOM 701 N N . GLN A 1 102 ? -13.982 -0.914 23.236 1.00 98.19 102 GLN A N 1
ATOM 702 C CA . GLN A 1 102 ? -12.593 -1.287 22.933 1.00 98.19 102 GLN A CA 1
ATOM 703 C C . GLN A 1 102 ? -12.546 -2.703 22.342 1.00 98.19 102 GLN A C 1
ATOM 705 O O . GLN A 1 102 ? -13.123 -3.631 22.904 1.00 98.19 102 GLN A O 1
ATOM 710 N N . GLY A 1 103 ? -11.832 -2.869 21.228 1.00 97.62 103 GLY A N 1
ATOM 711 C CA . GLY A 1 103 ? -11.683 -4.161 20.568 1.00 97.62 103 GLY A CA 1
ATOM 712 C C . GLY A 1 103 ? -12.779 -4.510 19.556 1.00 97.62 103 GLY A C 1
ATOM 713 O O . GLY A 1 103 ? -12.703 -5.575 18.946 1.00 97.62 103 GLY A O 1
ATOM 714 N N . THR A 1 104 ? -13.764 -3.631 19.328 1.00 98.50 104 THR A N 1
ATOM 715 C CA . THR A 1 104 ? -14.750 -3.807 18.245 1.00 98.50 104 THR A CA 1
ATOM 716 C C . THR A 1 104 ? -14.027 -3.995 16.912 1.00 98.50 104 THR A C 1
ATOM 718 O O . THR A 1 104 ? -13.177 -3.188 16.543 1.00 98.50 104 THR A O 1
ATOM 721 N N . VAL A 1 105 ? -14.334 -5.074 16.193 1.00 98.25 105 VAL A N 1
ATOM 722 C CA . VAL A 1 105 ? -13.630 -5.436 14.958 1.00 98.25 105 VAL A CA 1
ATOM 723 C C . VAL A 1 105 ? -14.198 -4.661 13.777 1.00 98.25 105 VAL A C 1
ATOM 725 O O . VAL A 1 105 ? -15.399 -4.707 13.511 1.00 98.25 105 VAL A O 1
ATOM 728 N N . TYR A 1 106 ? -13.324 -3.979 13.041 1.00 98.25 106 TYR A N 1
ATOM 729 C CA . TYR A 1 106 ? -13.662 -3.312 11.793 1.00 98.25 106 TYR A CA 1
ATOM 730 C C . TYR A 1 106 ? -13.015 -3.996 10.598 1.00 98.25 106 TYR A C 1
ATOM 732 O O . TYR A 1 106 ? -11.877 -4.460 10.661 1.00 98.25 106 TYR A O 1
ATOM 740 N N . ARG A 1 107 ? -13.728 -3.944 9.471 1.00 98.25 107 ARG A N 1
ATOM 741 C CA . ARG A 1 107 ? -13.185 -4.246 8.151 1.00 98.25 107 ARG A CA 1
ATOM 742 C C . ARG A 1 107 ? -12.486 -2.999 7.608 1.00 98.25 107 ARG A C 1
ATOM 744 O O . ARG A 1 107 ? -13.152 -2.034 7.236 1.00 98.25 107 ARG A O 1
ATOM 751 N N . VAL A 1 108 ? -11.159 -3.013 7.590 1.00 98.12 108 VAL A N 1
ATOM 752 C CA . VAL A 1 108 ? -10.316 -1.855 7.255 1.00 98.12 108 VAL A CA 1
ATOM 753 C C . VAL A 1 108 ? -9.206 -2.221 6.280 1.00 98.12 108 VAL A C 1
ATOM 755 O O . VAL A 1 108 ? -8.865 -3.384 6.111 1.00 98.12 108 VAL A O 1
ATOM 758 N N . PHE A 1 109 ? -8.640 -1.224 5.622 1.00 98.12 109 PHE A N 1
ATOM 759 C CA . PHE A 1 109 ? -7.525 -1.348 4.703 1.00 98.12 109 PHE A CA 1
ATOM 760 C C . PHE A 1 109 ? -6.343 -0.529 5.221 1.00 98.12 109 PHE A C 1
ATOM 762 O O . PHE A 1 109 ? -6.530 0.597 5.684 1.00 98.12 109 PHE A O 1
ATOM 769 N N . ALA A 1 110 ? -5.146 -1.114 5.170 1.00 97.38 110 ALA A N 1
ATOM 770 C CA . ALA A 1 110 ? -3.923 -0.469 5.624 1.00 97.38 110 ALA A CA 1
ATOM 771 C C . ALA A 1 110 ? -3.421 0.503 4.552 1.00 97.38 110 ALA A C 1
ATOM 773 O O . ALA A 1 110 ? -3.153 0.113 3.412 1.00 97.38 110 ALA A O 1
ATOM 774 N N . THR A 1 111 ? -3.279 1.768 4.922 1.00 96.75 111 THR A N 1
ATOM 775 C CA . THR A 1 111 ? -2.804 2.817 4.022 1.00 96.75 111 THR A CA 1
ATOM 776 C C . THR A 1 111 ? -1.887 3.790 4.745 1.00 96.75 111 THR A C 1
ATOM 778 O O . THR A 1 111 ? -1.764 3.731 5.961 1.00 96.75 111 THR A O 1
ATOM 781 N N . GLY A 1 112 ? -1.206 4.683 4.037 1.00 93.31 112 GLY A N 1
ATOM 782 C CA . GLY A 1 112 ? -0.500 5.767 4.704 1.00 93.31 112 GLY A CA 1
ATOM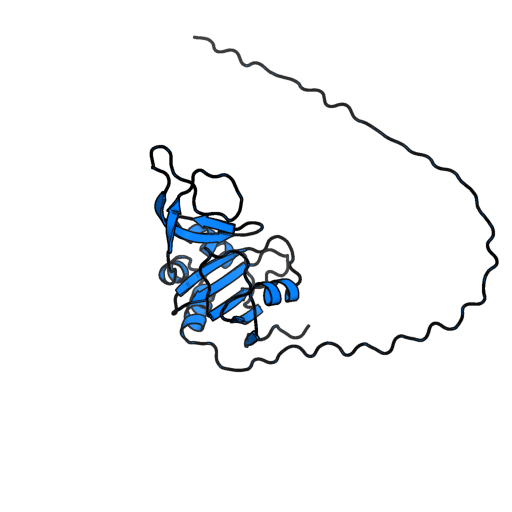 783 C C . GLY A 1 112 ? 0.247 6.709 3.780 1.00 93.31 112 GLY A C 1
ATOM 784 O O . GLY A 1 112 ? 0.206 6.599 2.554 1.00 93.31 112 GLY A O 1
ATOM 785 N N . GLY A 1 113 ? 0.967 7.625 4.413 1.00 91.12 113 GLY A N 1
ATOM 786 C CA . GLY A 1 113 ? 1.909 8.540 3.779 1.00 91.12 113 GLY A CA 1
ATOM 787 C C . GLY A 1 113 ? 3.142 8.672 4.660 1.00 91.12 113 GLY A C 1
ATOM 788 O O . GLY A 1 113 ? 4.018 7.810 4.652 1.00 91.12 113 GLY A O 1
ATOM 789 N N . CYS A 1 114 ? 3.179 9.733 5.467 1.00 88.81 114 CYS A N 1
ATOM 790 C CA . CYS A 1 114 ? 4.203 9.924 6.504 1.00 88.81 114 CYS A CA 1
ATOM 791 C C . CYS A 1 114 ? 4.017 8.970 7.678 1.00 88.81 114 CYS A C 1
ATOM 793 O O . CYS A 1 114 ? 4.979 8.476 8.257 1.00 88.81 114 CYS A O 1
ATOM 795 N N . GLU A 1 115 ? 2.759 8.709 7.996 1.00 90.31 115 GLU A N 1
ATOM 796 C CA . GLU A 1 115 ? 2.343 7.781 9.025 1.00 90.31 115 GLU A CA 1
ATOM 797 C C . GLU A 1 115 ? 1.372 6.786 8.408 1.00 90.31 115 GLU A C 1
ATOM 799 O O . GLU A 1 115 ? 0.764 7.032 7.359 1.00 90.31 115 GLU A O 1
ATOM 804 N N . GLY A 1 116 ? 1.274 5.633 9.052 1.00 92.38 116 GLY A N 1
ATOM 805 C CA . GLY A 1 116 ? 0.311 4.621 8.687 1.00 92.38 116 GLY A CA 1
ATOM 806 C C . GLY A 1 116 ? -1.062 4.877 9.306 1.00 92.38 116 GLY A C 1
ATOM 807 O O . GLY A 1 116 ? -1.173 5.415 10.408 1.00 92.38 116 GLY A O 1
ATOM 808 N N . GLU A 1 117 ? -2.109 4.452 8.614 1.00 94.94 117 GLU A N 1
ATOM 809 C CA . GLU A 1 117 ? -3.495 4.548 9.050 1.00 94.94 117 GLU A CA 1
ATOM 810 C C . GLU A 1 117 ? -4.332 3.363 8.536 1.00 94.94 117 GLU A C 1
ATOM 812 O O . GLU A 1 117 ? -3.924 2.588 7.666 1.00 94.94 117 GLU A O 1
ATOM 817 N N . TRP A 1 118 ? -5.543 3.243 9.075 1.00 96.81 118 TRP A N 1
ATOM 818 C CA . TRP A 1 118 ? -6.526 2.241 8.676 1.00 96.81 118 TRP A CA 1
ATOM 819 C C . TRP A 1 118 ? -7.789 2.932 8.181 1.00 96.81 118 TRP A C 1
ATOM 821 O O . TRP A 1 118 ? -8.422 3.677 8.929 1.00 96.81 118 TRP A O 1
ATOM 831 N N . VAL A 1 119 ? -8.198 2.642 6.947 1.00 97.06 119 VAL A N 1
ATOM 832 C CA . VAL A 1 119 ? -9.394 3.235 6.332 1.00 97.06 119 VAL A CA 1
ATOM 833 C C . VAL A 1 119 ? -10.470 2.186 6.092 1.00 97.06 119 VAL A C 1
ATOM 835 O O . VAL A 1 119 ? -10.183 1.040 5.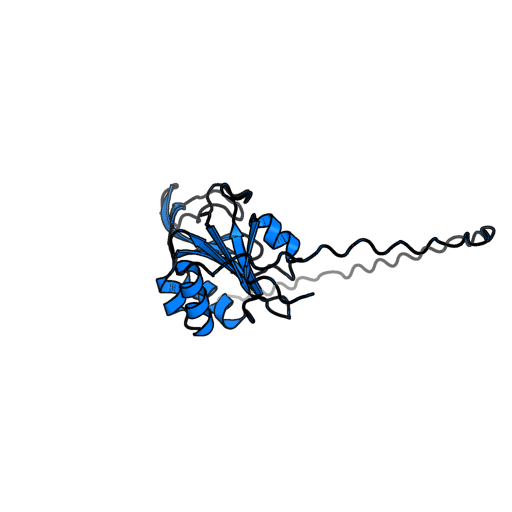770 1.00 97.06 119 VAL A O 1
ATOM 838 N N . THR A 1 120 ? -11.740 2.563 6.234 1.00 97.38 120 THR A N 1
ATOM 839 C CA . THR A 1 120 ? -12.869 1.666 5.904 1.00 97.38 120 THR A CA 1
ATOM 840 C C . THR A 1 120 ? -13.203 1.671 4.410 1.00 97.38 120 THR A C 1
ATOM 842 O O . THR A 1 120 ? -13.820 0.732 3.912 1.00 97.38 120 THR A O 1
ATOM 845 N N . ASP A 1 121 ? -12.742 2.687 3.680 1.00 97.25 121 ASP A N 1
ATOM 846 C CA . ASP A 1 121 ? -12.867 2.813 2.232 1.00 97.25 121 ASP A CA 1
ATOM 847 C C . ASP A 1 121 ? -11.489 3.097 1.625 1.00 97.25 121 ASP A C 1
ATOM 849 O O . ASP A 1 121 ? -10.882 4.126 1.915 1.00 97.25 121 ASP A O 1
ATOM 853 N N . ALA A 1 122 ? -10.988 2.173 0.803 1.00 97.88 122 ALA A N 1
ATOM 854 C CA . ALA A 1 122 ? -9.692 2.304 0.147 1.00 97.88 122 ALA A CA 1
ATOM 855 C C . ALA A 1 122 ? -9.756 3.193 -1.109 1.00 97.88 122 ALA A C 1
ATOM 857 O O . ALA A 1 122 ? -8.722 3.675 -1.567 1.00 97.88 122 ALA A O 1
ATOM 858 N N . ARG A 1 123 ? -10.948 3.446 -1.673 1.00 97.38 123 ARG A N 1
ATOM 859 C CA . ARG A 1 123 ? -11.090 4.151 -2.960 1.00 97.38 123 ARG A CA 1
ATOM 860 C C . ARG A 1 123 ? -10.389 5.512 -2.998 1.00 97.38 123 ARG A C 1
ATOM 862 O O . ARG A 1 123 ? -9.715 5.762 -3.997 1.00 97.38 123 ARG A O 1
ATOM 869 N N . PRO A 1 124 ? -10.473 6.380 -1.966 1.00 96.69 124 PRO A N 1
ATOM 870 C CA . PRO A 1 124 ? -9.817 7.686 -2.011 1.00 96.69 124 PRO A CA 1
ATOM 871 C C . PRO A 1 124 ? -8.296 7.593 -2.172 1.00 96.69 124 PRO A C 1
ATOM 873 O O . PRO A 1 124 ? -7.746 8.268 -3.041 1.00 96.69 124 PRO A O 1
ATOM 876 N N . ILE A 1 125 ? -7.621 6.724 -1.407 1.00 96.00 125 ILE A N 1
ATOM 877 C CA . ILE A 1 125 ? -6.164 6.573 -1.521 1.00 96.00 125 ILE A CA 1
ATOM 878 C C . ILE A 1 125 ? -5.768 5.893 -2.833 1.00 96.00 125 ILE A C 1
ATOM 880 O O . ILE A 1 125 ? -4.821 6.326 -3.486 1.00 96.00 125 ILE A O 1
ATOM 884 N N . LEU A 1 126 ? -6.502 4.863 -3.262 1.00 96.31 126 LEU A N 1
ATOM 885 C CA . LEU A 1 126 ? -6.223 4.185 -4.528 1.00 96.31 126 LEU A CA 1
ATOM 886 C C . LEU A 1 126 ? -6.346 5.153 -5.703 1.00 96.31 126 LEU A C 1
ATOM 888 O O . LEU A 1 126 ? -5.476 5.177 -6.571 1.00 96.31 126 LEU A O 1
ATOM 892 N N . LYS A 1 127 ? -7.391 5.990 -5.695 1.00 95.31 127 LYS A N 1
ATOM 893 C CA . LYS A 1 127 ? -7.577 7.045 -6.690 1.00 95.31 127 LYS A CA 1
ATOM 894 C C . LYS A 1 127 ? -6.435 8.054 -6.640 1.00 95.31 127 LYS A C 1
ATOM 896 O O . LYS A 1 127 ? -5.887 8.372 -7.684 1.00 95.31 127 LYS A O 1
ATOM 901 N N . GLN A 1 128 ? -6.054 8.522 -5.452 1.00 93.75 128 GLN A N 1
ATOM 902 C CA . GLN A 1 128 ? -4.938 9.454 -5.303 1.00 93.75 128 GLN A CA 1
ATOM 903 C C . GLN A 1 128 ? -3.655 8.879 -5.912 1.00 93.75 128 GLN A C 1
ATOM 905 O O . GLN A 1 128 ? -3.037 9.534 -6.741 1.00 93.75 128 GLN A O 1
ATOM 910 N N . ILE A 1 129 ? -3.280 7.648 -5.555 1.00 93.56 129 ILE A N 1
ATOM 911 C CA . ILE A 1 129 ? -2.073 7.008 -6.090 1.00 93.56 129 ILE A CA 1
ATOM 912 C C . ILE A 1 129 ? -2.188 6.838 -7.607 1.00 93.56 129 ILE A C 1
ATOM 914 O O . ILE A 1 129 ? -1.226 7.142 -8.304 1.00 93.56 129 ILE A O 1
ATOM 918 N N . ALA A 1 130 ? -3.338 6.411 -8.133 1.00 93.19 130 ALA A N 1
ATOM 919 C CA . ALA A 1 130 ? -3.553 6.279 -9.573 1.00 93.19 130 ALA A CA 1
ATOM 920 C C . ALA A 1 130 ? -3.472 7.622 -10.318 1.00 93.19 130 ALA A C 1
ATOM 922 O O . ALA A 1 130 ? -2.917 7.676 -11.410 1.00 93.19 130 ALA A O 1
ATOM 923 N N . ASP A 1 131 ? -3.999 8.705 -9.750 1.00 91.81 131 ASP A N 1
ATOM 924 C CA . ASP A 1 131 ? -4.004 10.027 -10.383 1.00 91.81 131 ASP A CA 1
ATOM 925 C C . ASP A 1 131 ? -2.630 10.712 -10.333 1.00 91.81 131 ASP A C 1
ATOM 927 O O . ASP A 1 131 ? -2.275 11.445 -11.255 1.00 91.81 131 ASP A O 1
ATOM 931 N N . THR A 1 132 ? -1.881 10.543 -9.235 1.00 90.31 132 THR A N 1
ATOM 932 C CA . THR A 1 132 ? -0.655 11.322 -8.987 1.00 90.31 132 THR A CA 1
ATOM 933 C C . THR A 1 132 ? 0.625 10.564 -9.288 1.00 90.31 132 THR A C 1
ATOM 935 O O . THR A 1 132 ? 1.667 11.187 -9.496 1.00 90.31 132 THR A O 1
ATOM 93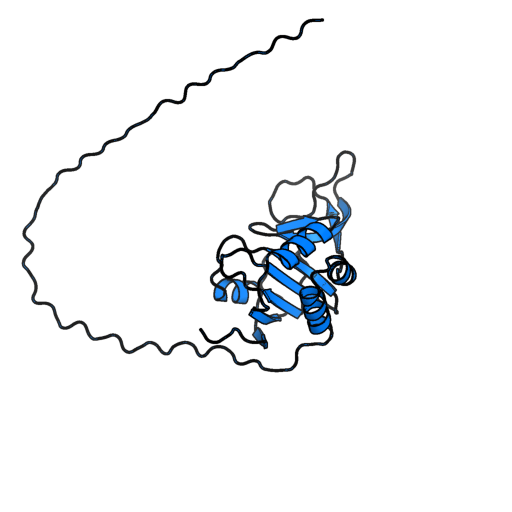8 N N . SER A 1 133 ? 0.582 9.232 -9.301 1.00 88.31 133 SER A N 1
ATOM 939 C CA . SER A 1 133 ? 1.769 8.443 -9.602 1.00 88.31 133 SER A CA 1
ATOM 940 C C . SER A 1 133 ? 2.111 8.541 -11.084 1.00 88.31 133 SER A C 1
ATOM 942 O O . SER A 1 133 ? 1.248 8.420 -11.949 1.00 88.31 133 SER A O 1
ATOM 944 N N . GLY A 1 134 ? 3.391 8.738 -11.385 1.00 89.00 134 GLY A N 1
ATOM 945 C CA . GLY A 1 134 ? 3.909 8.586 -12.738 1.00 89.00 134 GLY A CA 1
ATOM 946 C C . GLY A 1 134 ? 4.127 7.107 -13.094 1.00 89.00 134 GLY A C 1
ATOM 947 O O . GLY A 1 134 ? 3.456 6.222 -12.555 1.00 89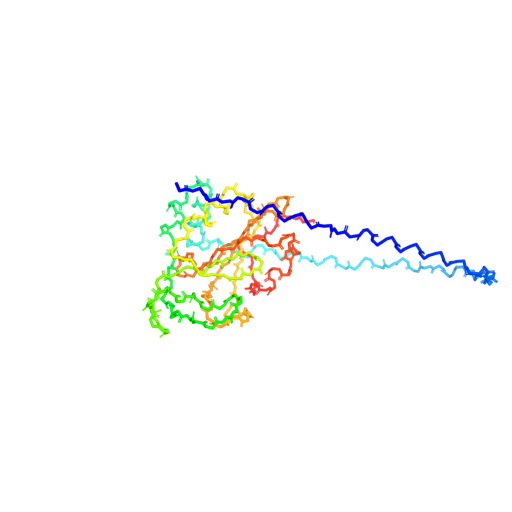.00 134 GLY A O 1
ATOM 948 N N . PRO A 1 135 ? 5.055 6.803 -14.018 1.00 91.44 135 PRO A N 1
ATOM 949 C CA . PRO A 1 135 ? 5.226 5.447 -14.520 1.00 91.44 135 PRO A CA 1
ATOM 950 C C . PRO A 1 135 ? 5.666 4.469 -13.422 1.00 91.44 135 PRO A C 1
ATOM 952 O O . PRO A 1 135 ? 6.300 4.844 -12.426 1.00 91.44 135 PRO A O 1
ATOM 955 N N . LEU A 1 136 ? 5.362 3.187 -13.649 1.00 93.81 136 LEU A N 1
ATOM 956 C CA . LEU A 1 136 ? 5.899 2.085 -12.856 1.00 93.81 136 LEU A CA 1
ATOM 957 C C . LEU A 1 136 ? 7.427 2.186 -12.831 1.00 93.81 136 LEU A C 1
ATOM 959 O O . LEU A 1 136 ? 8.075 2.205 -13.875 1.00 93.81 136 LEU A O 1
ATOM 963 N N . PHE A 1 137 ? 7.989 2.269 -11.631 1.00 92.06 137 PHE A N 1
ATOM 964 C CA . PHE A 1 137 ? 9.420 2.435 -11.422 1.00 92.06 137 PHE A CA 1
ATOM 965 C C . PHE A 1 137 ? 10.103 1.102 -11.153 1.00 92.06 137 PHE A C 1
ATOM 967 O O . PHE A 1 137 ? 11.138 0.811 -11.743 1.00 92.06 137 PHE A O 1
ATOM 974 N N . ALA A 1 138 ? 9.527 0.296 -10.263 1.00 93.62 138 ALA A N 1
ATOM 975 C CA . ALA A 1 138 ? 10.053 -1.019 -9.938 1.00 93.62 138 ALA A CA 1
ATOM 976 C C . ALA A 1 138 ? 8.946 -1.957 -9.460 1.00 93.62 138 ALA A C 1
ATOM 978 O O . ALA A 1 138 ? 7.930 -1.532 -8.907 1.00 93.62 138 ALA A O 1
ATOM 979 N N . VAL A 1 139 ? 9.194 -3.251 -9.622 1.00 95.88 139 VAL A N 1
ATOM 980 C CA . VAL A 1 139 ? 8.411 -4.320 -9.005 1.00 95.88 139 VAL A CA 1
ATOM 981 C C . VAL A 1 139 ? 9.396 -5.239 -8.314 1.00 95.88 139 VAL A C 1
ATOM 983 O O . VAL A 1 139 ? 10.302 -5.765 -8.961 1.00 95.88 139 VAL A O 1
ATOM 986 N N . VAL A 1 140 ? 9.226 -5.427 -7.012 1.00 95.31 140 VAL A N 1
ATOM 987 C CA . VAL A 1 140 ? 10.181 -6.149 -6.172 1.00 95.31 140 VAL A CA 1
ATOM 988 C C . VAL A 1 140 ? 9.528 -7.296 -5.431 1.00 95.31 140 VAL A C 1
ATOM 990 O O . VAL A 1 140 ? 8.356 -7.220 -5.071 1.00 95.31 140 VAL A O 1
ATOM 993 N N . LYS A 1 141 ? 10.305 -8.346 -5.188 1.00 95.75 141 LYS A N 1
ATOM 994 C CA . LYS A 1 141 ? 9.985 -9.430 -4.261 1.00 95.75 141 LYS A CA 1
ATOM 995 C C . LYS A 1 141 ? 10.386 -9.018 -2.849 1.00 95.75 141 LYS A C 1
ATOM 997 O O . LYS A 1 141 ? 11.450 -8.426 -2.675 1.00 95.75 141 LYS A O 1
ATOM 1002 N N . LEU A 1 142 ? 9.556 -9.332 -1.860 1.00 94.00 142 LEU A N 1
ATOM 1003 C CA . LEU A 1 142 ? 9.801 -8.996 -0.454 1.00 94.00 142 LEU A CA 1
ATOM 1004 C C . LEU A 1 142 ? 10.248 -10.233 0.343 1.00 94.00 142 LEU A C 1
ATOM 1006 O O . LEU A 1 142 ? 9.828 -11.354 0.045 1.00 94.00 142 LEU A O 1
ATOM 1010 N N . THR A 1 143 ? 11.084 -10.053 1.372 1.00 90.44 143 THR A N 1
ATOM 1011 C CA . THR A 1 143 ? 11.386 -11.126 2.334 1.00 90.44 143 THR A CA 1
ATOM 1012 C C . THR A 1 143 ? 10.178 -11.483 3.194 1.00 90.44 143 THR A C 1
ATOM 1014 O O . THR A 1 143 ? 9.388 -10.623 3.588 1.00 90.44 143 THR A O 1
ATOM 1017 N N . ARG A 1 144 ? 10.118 -12.754 3.610 1.00 81.75 144 ARG A N 1
ATOM 1018 C CA . ARG A 1 144 ? 9.356 -13.190 4.785 1.00 81.75 144 ARG A CA 1
ATOM 1019 C C . ARG A 1 144 ? 10.317 -13.733 5.864 1.00 81.75 144 ARG A C 1
ATOM 1021 O O . ARG A 1 144 ? 11.146 -14.577 5.529 1.00 81.75 144 ARG A O 1
ATOM 1028 N N . PRO A 1 145 ? 10.200 -13.305 7.136 1.00 75.69 145 PRO A N 1
ATOM 1029 C CA . PRO A 1 145 ? 9.395 -12.170 7.580 1.00 75.69 145 PRO A CA 1
ATOM 1030 C C . PRO A 1 145 ? 9.933 -10.857 6.987 1.00 75.69 145 PRO A C 1
ATOM 1032 O O . PRO A 1 145 ? 11.134 -10.690 6.768 1.00 75.69 145 PRO A O 1
ATOM 1035 N N . ASN A 1 146 ? 9.026 -9.935 6.685 1.00 72.31 146 ASN A N 1
ATOM 1036 C CA . ASN A 1 146 ? 9.398 -8.591 6.262 1.00 72.31 146 ASN A CA 1
ATOM 1037 C C . ASN A 1 146 ? 9.939 -7.839 7.498 1.00 72.31 146 ASN A C 1
ATOM 1039 O O . ASN A 1 146 ? 9.286 -7.919 8.543 1.00 72.31 146 ASN A O 1
ATOM 1043 N N . PRO A 1 147 ? 11.092 -7.140 7.421 1.00 73.19 147 PRO A N 1
ATOM 1044 C CA . PRO A 1 147 ? 11.655 -6.377 8.542 1.00 73.19 147 PRO A CA 1
ATOM 1045 C C . PRO A 1 147 ? 10.774 -5.211 9.016 1.00 73.19 147 PRO A C 1
ATOM 1047 O O . PRO A 1 147 ? 11.131 -4.546 9.985 1.00 73.19 147 PRO A O 1
ATOM 1050 N N . ASP A 1 148 ? 9.659 -4.942 8.335 1.00 71.25 148 ASP A N 1
ATOM 1051 C CA . ASP A 1 148 ? 8.672 -3.940 8.710 1.00 71.25 148 ASP A CA 1
ATOM 1052 C C . ASP A 1 148 ? 8.289 -4.055 10.203 1.00 71.25 148 ASP A C 1
ATOM 1054 O O . ASP A 1 148 ? 7.686 -5.067 10.599 1.00 71.25 148 ASP A O 1
ATOM 1058 N N . PRO A 1 149 ? 8.624 -3.026 11.010 1.00 71.19 149 PRO A N 1
ATOM 1059 C CA . PRO A 1 149 ? 8.585 -3.075 12.467 1.00 71.19 149 PRO A CA 1
ATOM 1060 C C . PRO A 1 149 ? 7.172 -3.155 13.036 1.00 71.19 149 PRO A C 1
ATOM 1062 O O . PRO A 1 149 ? 7.034 -3.456 14.217 1.00 71.19 149 PRO A O 1
ATOM 1065 N N . GLU A 1 150 ? 6.139 -2.907 12.228 1.00 79.88 150 GLU A N 1
ATOM 1066 C CA . GLU A 1 150 ? 4.752 -2.885 12.674 1.00 79.88 150 GLU A CA 1
ATOM 1067 C C . GLU A 1 150 ? 4.134 -4.296 12.619 1.00 79.88 150 GLU A C 1
ATOM 1069 O O . GLU A 1 150 ? 3.779 -4.775 11.532 1.00 79.88 150 GLU A O 1
ATOM 1074 N N . PRO A 1 151 ? 3.968 -5.012 13.751 1.00 78.81 151 PRO A N 1
ATOM 1075 C CA . PRO A 1 151 ? 3.577 -6.424 13.727 1.00 78.81 151 PRO A CA 1
ATOM 1076 C C . PRO A 1 151 ? 2.134 -6.636 13.256 1.00 78.81 151 PRO A C 1
ATOM 1078 O O . PRO A 1 151 ? 1.813 -7.682 12.704 1.00 78.81 151 PRO A O 1
ATOM 1081 N N . GLY A 1 152 ? 1.264 -5.641 13.467 1.00 84.69 152 GLY A N 1
ATOM 1082 C CA . GLY A 1 152 ? -0.154 -5.695 13.098 1.00 84.69 152 GLY A CA 1
ATOM 1083 C C . GLY A 1 152 ? -0.447 -5.338 11.639 1.00 84.69 152 GLY A C 1
ATOM 1084 O O . GLY A 1 152 ? -1.604 -5.380 11.226 1.00 84.69 152 GLY A O 1
ATOM 1085 N N . TRP A 1 153 ? 0.570 -4.960 10.866 1.00 91.38 153 TRP A N 1
ATOM 1086 C CA . TRP A 1 153 ? 0.399 -4.565 9.473 1.00 91.38 153 TRP A CA 1
ATOM 1087 C C . TRP A 1 153 ? 0.456 -5.773 8.541 1.00 91.38 153 TRP A C 1
ATOM 1089 O O . TRP A 1 153 ? 1.335 -6.628 8.702 1.00 91.38 153 TRP A O 1
ATOM 1099 N N . PRO A 1 154 ? -0.430 -5.847 7.532 1.00 93.94 154 PRO A N 1
ATOM 1100 C CA . PRO A 1 154 ? -0.435 -6.969 6.616 1.00 93.94 154 PRO A CA 1
ATOM 1101 C C . PRO A 1 154 ? 0.858 -6.962 5.794 1.00 93.94 154 PRO A C 1
ATOM 1103 O O . PRO A 1 154 ? 1.279 -5.938 5.247 1.00 93.94 154 PRO A O 1
ATOM 1106 N N . LYS A 1 155 ? 1.517 -8.118 5.741 1.00 93.38 155 LYS A N 1
ATOM 1107 C CA . LYS A 1 155 ? 2.743 -8.322 4.963 1.00 93.38 155 LYS A CA 1
ATOM 1108 C C . LYS A 1 155 ? 2.377 -8.869 3.582 1.00 93.38 155 LYS A C 1
ATOM 1110 O O . LYS A 1 155 ? 1.295 -9.420 3.404 1.00 93.38 155 LYS A O 1
ATOM 1115 N N . GLY A 1 156 ? 3.276 -8.722 2.616 1.00 94.50 156 GLY A N 1
ATOM 1116 C CA . GLY A 1 156 ? 3.083 -9.264 1.272 1.00 94.50 156 GLY A CA 1
ATOM 1117 C C . GLY A 1 156 ? 4.362 -9.812 0.667 1.00 94.50 156 GLY A C 1
ATOM 1118 O O . GLY A 1 156 ? 5.428 -9.746 1.275 1.00 94.50 156 GLY A O 1
ATOM 1119 N N . ASP A 1 157 ? 4.221 -10.360 -0.533 1.00 95.38 157 ASP A N 1
ATOM 1120 C CA . ASP A 1 157 ? 5.275 -11.057 -1.278 1.00 95.38 157 ASP A CA 1
ATOM 1121 C C . ASP A 1 157 ? 5.926 -10.178 -2.335 1.00 95.38 157 ASP A C 1
ATOM 1123 O O . ASP A 1 157 ? 7.041 -10.450 -2.786 1.00 95.38 157 ASP A O 1
ATOM 1127 N N . ALA A 1 158 ? 5.224 -9.123 -2.741 1.00 96.50 158 ALA A N 1
ATOM 1128 C CA . ALA A 1 158 ? 5.708 -8.177 -3.720 1.00 96.50 158 ALA A CA 1
ATOM 1129 C C . ALA A 1 158 ? 5.301 -6.748 -3.368 1.00 96.50 158 ALA A C 1
ATOM 1131 O O . ALA A 1 158 ? 4.263 -6.516 -2.742 1.00 96.50 158 ALA A O 1
ATOM 1132 N N . ALA A 1 159 ? 6.106 -5.794 -3.825 1.00 95.94 159 ALA A N 1
ATOM 1133 C CA . ALA A 1 159 ? 5.727 -4.393 -3.862 1.00 95.94 159 ALA A CA 1
ATOM 1134 C C . ALA A 1 159 ? 5.888 -3.823 -5.268 1.00 95.94 159 ALA A C 1
ATOM 1136 O O . ALA A 1 159 ? 6.820 -4.166 -5.997 1.00 95.94 159 ALA A O 1
ATOM 1137 N N . MET A 1 160 ? 4.976 -2.928 -5.629 1.00 96.31 160 MET A N 1
ATOM 1138 C CA . MET A 1 160 ? 5.037 -2.165 -6.869 1.00 96.31 160 MET A CA 1
ATOM 1139 C C . MET A 1 160 ? 5.229 -0.708 -6.517 1.00 96.31 160 MET A C 1
ATOM 1141 O O . MET A 1 160 ? 4.423 -0.137 -5.788 1.00 96.31 160 MET A O 1
ATOM 1145 N N . ILE A 1 161 ? 6.293 -0.128 -7.038 1.00 94.31 161 ILE A N 1
ATOM 1146 C CA . ILE A 1 161 ? 6.751 1.211 -6.713 1.00 94.31 161 ILE A CA 1
ATOM 1147 C C . ILE A 1 161 ? 6.519 2.064 -7.950 1.00 94.31 161 ILE A C 1
ATOM 1149 O O . ILE A 1 161 ? 7.013 1.734 -9.030 1.00 94.31 161 ILE A O 1
ATOM 1153 N N . TYR A 1 162 ? 5.793 3.164 -7.793 1.00 93.00 162 TYR A N 1
ATOM 1154 C CA . TYR A 1 162 ? 5.541 4.117 -8.865 1.00 93.00 162 TYR A CA 1
ATOM 1155 C C . TYR A 1 162 ? 6.278 5.417 -8.575 1.00 93.00 162 TYR A C 1
ATOM 1157 O O . TYR A 1 162 ? 6.274 5.910 -7.445 1.00 93.00 162 TYR A O 1
ATOM 1165 N N . ASN A 1 163 ? 6.955 5.965 -9.579 1.00 85.31 163 ASN A N 1
ATOM 1166 C CA . ASN A 1 163 ? 7.686 7.216 -9.423 1.00 85.31 163 ASN A CA 1
ATOM 1167 C C . ASN A 1 163 ? 6.773 8.385 -9.779 1.00 85.31 163 ASN A C 1
ATOM 1169 O O . ASN A 1 163 ? 6.172 8.385 -10.845 1.00 85.31 163 ASN A O 1
ATOM 1173 N N . ALA A 1 164 ? 6.745 9.420 -8.950 1.00 61.19 164 ALA A N 1
ATOM 1174 C CA . ALA A 1 164 ? 6.336 10.736 -9.401 1.00 61.19 164 ALA A CA 1
ATOM 1175 C C . ALA A 1 164 ? 7.577 11.603 -9.467 1.00 61.19 164 ALA A C 1
ATOM 1177 O O . ALA A 1 164 ? 8.209 11.852 -8.441 1.00 61.19 164 ALA A O 1
ATOM 1178 N N . GLY A 1 165 ? 7.910 12.083 -10.665 1.00 58.44 165 GLY A N 1
ATOM 1179 C CA . GLY A 1 165 ? 9.106 12.894 -10.913 1.00 58.44 165 GLY A CA 1
ATOM 1180 C C . GLY A 1 165 ? 9.235 14.163 -10.051 1.00 58.44 165 GLY A C 1
ATOM 1181 O O . GLY A 1 165 ? 10.262 14.824 -10.123 1.00 58.44 165 GLY A O 1
ATOM 1182 N N . SER A 1 166 ? 8.234 14.497 -9.229 1.00 59.31 166 SER A N 1
ATOM 1183 C CA . SER A 1 166 ? 8.180 15.637 -8.306 1.00 59.31 166 SER A CA 1
ATOM 1184 C C . SER A 1 166 ? 7.986 15.266 -6.819 1.00 59.31 166 SER A C 1
ATOM 1186 O O . SER A 1 166 ? 7.751 16.155 -6.005 1.00 59.31 166 SER A O 1
ATOM 1188 N N . GLY A 1 167 ? 8.072 13.984 -6.436 1.00 63.94 167 GLY A N 1
ATOM 1189 C CA . GLY A 1 167 ? 7.925 13.524 -5.040 1.00 63.94 167 GLY A CA 1
ATOM 1190 C C . GLY A 1 167 ? 6.515 13.073 -4.624 1.00 63.94 167 GLY A C 1
ATOM 1191 O O . GLY A 1 167 ? 6.334 12.608 -3.505 1.00 63.94 167 GLY A O 1
ATOM 1192 N N . ALA A 1 168 ? 5.524 13.146 -5.516 1.00 67.94 168 ALA A N 1
ATOM 1193 C CA . ALA A 1 168 ? 4.133 12.745 -5.259 1.00 67.94 168 ALA A CA 1
ATOM 1194 C C . ALA A 1 168 ? 3.791 11.336 -5.788 1.00 67.94 168 ALA A C 1
ATOM 1196 O O . ALA A 1 168 ? 2.980 11.201 -6.693 1.00 67.94 168 ALA A O 1
ATOM 1197 N N . GLY A 1 169 ? 4.446 10.281 -5.305 1.00 84.75 169 GLY A N 1
ATOM 1198 C CA . GLY A 1 169 ? 4.218 8.912 -5.797 1.00 84.75 169 GLY A CA 1
ATOM 1199 C C . GLY A 1 169 ? 3.601 7.997 -4.749 1.00 84.75 169 GLY A C 1
ATOM 1200 O O . GLY A 1 169 ? 3.196 8.444 -3.674 1.00 84.75 169 GLY A O 1
ATOM 1201 N N . GLY A 1 170 ? 3.564 6.705 -5.052 1.00 93.56 170 GLY A N 1
ATOM 1202 C CA . GLY A 1 170 ? 3.103 5.703 -4.110 1.00 93.56 170 GLY A CA 1
ATOM 1203 C C . GLY A 1 170 ? 3.558 4.298 -4.455 1.00 93.56 170 GLY A C 1
ATOM 1204 O O . GLY A 1 170 ? 4.168 4.040 -5.497 1.00 93.56 170 GLY A O 1
ATOM 1205 N N . TYR A 1 171 ? 3.259 3.380 -3.550 1.00 95.12 171 TYR A N 1
ATOM 1206 C CA . TYR A 1 171 ? 3.502 1.965 -3.743 1.00 95.12 171 TYR A CA 1
ATOM 1207 C C . TYR A 1 171 ? 2.335 1.127 -3.236 1.00 95.12 171 TYR A C 1
ATOM 1209 O O . TYR A 1 171 ? 1.584 1.531 -2.345 1.00 95.12 171 TYR A O 1
ATOM 1217 N N . PHE A 1 172 ? 2.225 -0.075 -3.790 1.00 97.06 172 PHE A N 1
ATOM 1218 C CA . PHE A 1 172 ? 1.320 -1.114 -3.313 1.00 97.06 172 PHE A CA 1
ATOM 1219 C C . PHE A 1 172 ? 2.123 -2.280 -2.763 1.00 97.06 172 PHE A C 1
ATOM 1221 O O . PHE A 1 172 ? 3.199 -2.582 -3.281 1.00 97.06 172 PHE A O 1
ATOM 1228 N N . VAL A 1 173 ? 1.577 -2.954 -1.754 1.00 96.69 173 VAL A N 1
ATOM 1229 C CA . VAL A 1 173 ? 2.059 -4.262 -1.293 1.00 96.69 173 VAL A CA 1
ATOM 1230 C C . VAL A 1 173 ? 0.996 -5.297 -1.628 1.00 96.69 173 VAL A C 1
ATOM 1232 O O . VAL A 1 173 ? -0.186 -5.078 -1.357 1.00 96.69 173 VAL A O 1
ATOM 1235 N N . VAL A 1 174 ? 1.421 -6.413 -2.218 1.00 97.38 174 VAL A N 1
ATOM 1236 C CA . VAL A 1 174 ? 0.543 -7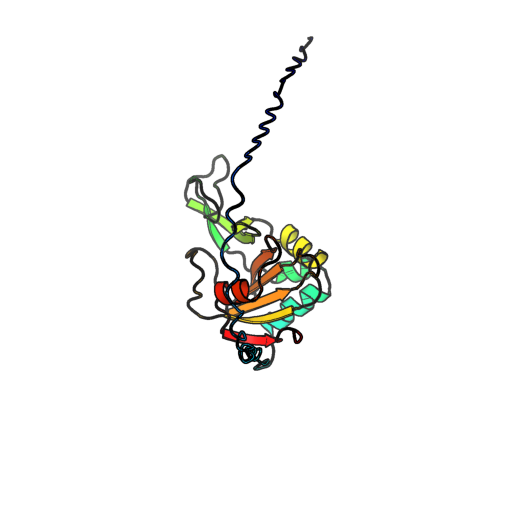.477 -2.712 1.00 97.38 174 VAL A CA 1
ATOM 1237 C C . VAL A 1 174 ? 0.842 -8.784 -1.984 1.00 97.38 174 VAL A C 1
ATOM 1239 O O . VAL A 1 174 ? 2.005 -9.172 -1.852 1.00 97.38 174 VAL A O 1
ATOM 1242 N N . ALA A 1 175 ? -0.209 -9.469 -1.543 1.00 95.88 175 ALA A N 1
ATOM 1243 C CA . ALA A 1 175 ? -0.170 -10.823 -0.995 1.00 95.88 175 ALA A CA 1
ATOM 1244 C C . ALA A 1 175 ? -1.332 -11.621 -1.594 1.00 95.88 175 ALA A C 1
ATOM 1246 O O . ALA A 1 175 ? -2.416 -11.065 -1.749 1.00 95.88 175 ALA A O 1
ATOM 1247 N N . ASP A 1 176 ? -1.115 -12.887 -1.955 1.00 93.25 176 ASP A N 1
ATOM 1248 C CA . ASP A 1 176 ? -2.180 -13.790 -2.429 1.00 93.25 176 ASP A CA 1
ATOM 1249 C C . ASP A 1 176 ? -3.084 -13.184 -3.527 1.00 93.25 176 ASP A C 1
ATOM 1251 O O . ASP A 1 176 ? -4.303 -13.327 -3.518 1.00 93.25 176 ASP A O 1
ATOM 1255 N N . ALA A 1 177 ? -2.474 -12.480 -4.487 1.00 92.00 177 ALA A N 1
ATOM 1256 C CA . ALA A 1 177 ? -3.156 -11.765 -5.575 1.00 92.00 177 ALA A CA 1
ATOM 1257 C C . ALA A 1 177 ? -4.027 -10.565 -5.179 1.00 92.00 177 ALA A C 1
ATOM 1259 O O . ALA A 1 177 ? -4.754 -10.037 -6.018 1.00 92.00 177 ALA A O 1
ATOM 1260 N N . GLN A 1 178 ? -3.907 -10.080 -3.947 1.00 97.69 178 GLN A N 1
ATOM 1261 C CA . GLN A 1 178 ? -4.651 -8.928 -3.461 1.00 97.69 178 GLN A CA 1
ATOM 1262 C C . GLN A 1 178 ? -3.726 -7.808 -2.989 1.00 97.69 178 GLN A C 1
ATOM 1264 O O . GLN A 1 178 ? -2.656 -8.037 -2.423 1.00 97.69 178 GLN A O 1
ATOM 1269 N N . ILE A 1 179 ? -4.162 -6.569 -3.193 1.00 98.00 179 ILE A N 1
ATOM 1270 C CA . ILE A 1 179 ? -3.548 -5.382 -2.608 1.00 98.00 179 ILE A CA 1
ATOM 1271 C C . ILE A 1 179 ? -3.858 -5.407 -1.114 1.00 98.00 179 ILE A C 1
ATOM 1273 O O . ILE A 1 179 ? -5.014 -5.273 -0.712 1.00 98.00 179 ILE A O 1
ATOM 1277 N N . VAL A 1 180 ? -2.827 -5.558 -0.289 1.00 97.56 180 VAL A N 1
ATOM 1278 C CA . VAL A 1 180 ? -2.957 -5.549 1.175 1.00 97.56 180 VAL A CA 1
ATOM 1279 C C . VAL A 1 180 ? -2.583 -4.202 1.790 1.00 97.56 180 VAL A C 1
ATOM 1281 O O . VAL A 1 180 ? -2.999 -3.912 2.910 1.00 97.56 180 VAL A O 1
ATOM 1284 N N . ARG A 1 181 ? -1.811 -3.376 1.066 1.00 96.75 181 ARG A N 1
ATOM 1285 C CA . ARG A 1 181 ? -1.444 -2.006 1.462 1.00 96.75 181 ARG A CA 1
ATOM 1286 C C . ARG A 1 181 ? -1.331 -1.086 0.258 1.00 96.75 181 ARG A C 1
ATOM 1288 O O . ARG A 1 181 ? -0.885 -1.522 -0.804 1.00 96.75 181 ARG A O 1
ATOM 1295 N N . ALA A 1 182 ? -1.629 0.190 0.466 1.00 97.00 182 ALA A N 1
ATOM 1296 C CA . ALA A 1 182 ? -1.325 1.260 -0.477 1.00 97.00 182 ALA A CA 1
ATOM 1297 C C . ALA A 1 182 ? -0.756 2.464 0.278 1.00 97.00 182 ALA A C 1
ATOM 1299 O O . ALA A 1 182 ? -1.330 2.883 1.272 1.00 97.00 182 ALA A O 1
ATOM 1300 N N . HIS A 1 183 ? 0.367 3.018 -0.157 1.00 95.06 183 HIS A N 1
ATOM 1301 C CA . HIS A 1 183 ? 0.968 4.176 0.503 1.00 95.06 183 HIS A CA 1
ATOM 1302 C C . HIS A 1 183 ? 1.357 5.227 -0.514 1.00 95.06 183 HIS A C 1
ATOM 1304 O O . HIS A 1 183 ? 1.857 4.901 -1.587 1.00 95.06 183 HIS A O 1
ATOM 1310 N N . THR A 1 184 ? 1.195 6.485 -0.134 1.00 93.69 184 THR A N 1
ATOM 1311 C CA . THR A 1 184 ? 1.845 7.605 -0.812 1.00 93.69 184 THR A CA 1
ATOM 1312 C C . THR A 1 184 ? 3.214 7.869 -0.194 1.00 93.69 184 THR A C 1
ATOM 1314 O O . THR A 1 184 ? 3.509 7.441 0.924 1.00 93.69 184 THR A O 1
ATOM 1317 N N . TYR A 1 185 ? 4.088 8.553 -0.924 1.00 89.12 185 TYR A N 1
ATOM 1318 C CA . TYR A 1 185 ? 5.358 8.996 -0.362 1.00 89.12 185 TYR A CA 1
ATOM 1319 C C . TYR A 1 185 ? 5.175 10.212 0.544 1.00 89.12 185 TYR A C 1
ATOM 1321 O O . TYR A 1 185 ? 4.417 11.132 0.246 1.00 89.12 185 TYR A O 1
ATOM 1329 N N . CYS A 1 186 ? 5.937 10.236 1.632 1.00 85.50 186 CYS A N 1
ATOM 1330 C CA . CYS A 1 186 ? 6.111 11.414 2.468 1.00 85.50 186 CYS A CA 1
ATOM 1331 C C . CYS A 1 186 ? 7.430 12.104 2.111 1.00 85.50 186 CYS A C 1
ATOM 1333 O O . CYS A 1 186 ? 8.485 11.766 2.645 1.00 85.50 186 CYS A O 1
ATOM 1335 N N . GLY A 1 187 ? 7.376 13.041 1.164 1.00 80.88 187 GLY A N 1
ATOM 1336 C CA . GLY A 1 187 ? 8.567 13.676 0.594 1.00 80.88 187 GLY A CA 1
ATOM 1337 C C . GLY A 1 187 ? 9.204 12.842 -0.520 1.00 80.88 187 GLY A C 1
ATOM 1338 O O . GLY A 1 187 ? 8.593 11.908 -1.027 1.00 80.88 187 GLY A O 1
ATOM 1339 N N . ALA A 1 188 ? 10.424 13.194 -0.933 1.00 65.25 188 ALA A N 1
ATOM 1340 C CA . ALA A 1 188 ? 11.182 12.422 -1.916 1.00 65.25 188 ALA A CA 1
ATOM 1341 C C . ALA A 1 188 ? 12.004 11.344 -1.187 1.00 65.25 188 ALA A C 1
ATOM 1343 O O . ALA A 1 188 ? 13.095 11.655 -0.698 1.00 65.25 188 ALA A O 1
ATOM 1344 N N . PRO A 1 189 ? 11.519 10.094 -1.051 1.00 63.88 189 PRO A N 1
ATOM 1345 C CA . PRO A 1 189 ? 12.321 9.061 -0.424 1.00 63.88 189 PRO A CA 1
ATOM 1346 C C . PRO A 1 189 ? 13.555 8.795 -1.290 1.00 63.88 189 PRO A C 1
ATOM 1348 O O . PRO A 1 189 ? 13.464 8.657 -2.513 1.00 63.88 189 PRO A O 1
ATOM 1351 N N . ALA A 1 190 ? 14.716 8.643 -0.653 1.00 77.44 190 ALA A N 1
ATOM 1352 C CA . ALA A 1 190 ? 15.804 7.907 -1.279 1.00 77.44 190 ALA A CA 1
ATOM 1353 C C . ALA A 1 190 ? 15.280 6.489 -1.534 1.00 77.44 190 ALA A C 1
ATOM 1355 O O . ALA A 1 190 ? 15.006 5.760 -0.581 1.00 77.44 190 ALA A O 1
ATOM 1356 N N . ILE A 1 191 ? 15.078 6.117 -2.802 1.00 83.31 191 ILE A N 1
ATOM 1357 C CA . ILE A 1 191 ? 14.413 4.849 -3.137 1.00 83.31 191 ILE A CA 1
ATOM 1358 C C . ILE A 1 191 ? 15.059 3.637 -2.459 1.00 83.31 191 ILE A C 1
ATOM 1360 O O . ILE A 1 191 ? 14.367 2.700 -2.080 1.00 83.31 191 ILE A O 1
ATOM 1364 N N . ASP A 1 192 ? 16.371 3.689 -2.241 1.00 83.19 192 ASP A N 1
ATOM 1365 C CA . ASP A 1 192 ? 17.137 2.621 -1.607 1.00 83.19 192 ASP A CA 1
ATOM 1366 C C . ASP A 1 192 ? 16.710 2.416 -0.145 1.00 83.19 192 ASP A C 1
ATOM 1368 O O . ASP A 1 192 ? 16.644 1.284 0.334 1.00 83.19 192 ASP A O 1
ATOM 1372 N N . ALA A 1 193 ? 16.332 3.494 0.553 1.00 84.44 193 ALA A N 1
ATOM 1373 C CA . ALA A 1 193 ? 15.776 3.419 1.901 1.00 84.44 193 ALA A CA 1
ATOM 1374 C C . ALA A 1 193 ? 14.388 2.765 1.898 1.00 84.44 193 ALA A C 1
ATOM 1376 O O . ALA A 1 193 ? 14.127 1.905 2.737 1.00 84.44 193 ALA A O 1
ATOM 1377 N N . LEU A 1 194 ? 13.532 3.107 0.926 1.00 87.19 194 LEU A N 1
ATOM 1378 C CA . LEU A 1 194 ? 12.218 2.478 0.771 1.00 87.19 194 LEU A CA 1
ATOM 1379 C C . LEU A 1 194 ? 12.352 0.982 0.460 1.00 87.19 194 LEU A C 1
ATOM 1381 O O . LEU A 1 194 ? 11.720 0.159 1.113 1.00 87.19 194 LEU A O 1
ATOM 1385 N N . LEU A 1 195 ? 13.202 0.619 -0.501 1.00 88.88 195 LEU A N 1
ATOM 1386 C CA . LEU A 1 195 ? 13.459 -0.773 -0.876 1.00 88.88 195 LEU A CA 1
ATOM 1387 C C . LEU A 1 195 ? 13.961 -1.592 0.318 1.00 88.88 195 LEU A C 1
ATOM 1389 O O . LEU A 1 195 ? 13.474 -2.696 0.561 1.00 88.88 195 LEU A O 1
ATOM 1393 N N . LYS A 1 196 ? 14.884 -1.027 1.105 1.00 88.25 196 LYS A N 1
ATOM 1394 C CA . LYS A 1 196 ? 15.377 -1.649 2.336 1.00 88.25 196 LYS A CA 1
ATOM 1395 C C . LYS A 1 196 ? 14.276 -1.797 3.387 1.00 88.25 196 LYS A C 1
ATOM 1397 O O . LYS A 1 196 ? 14.162 -2.865 3.980 1.00 88.25 196 LYS A O 1
ATOM 1402 N N . GLN A 1 197 ? 13.467 -0.759 3.608 1.00 86.56 197 GLN A N 1
ATOM 1403 C CA . GLN A 1 197 ? 12.353 -0.787 4.562 1.00 86.56 197 GLN A CA 1
ATOM 1404 C C . GLN A 1 197 ? 11.308 -1.841 4.186 1.00 86.56 197 GLN A C 1
ATOM 1406 O O . GLN A 1 197 ? 10.797 -2.532 5.060 1.00 86.56 197 GLN A O 1
ATOM 1411 N N . LEU A 1 198 ? 11.012 -1.986 2.893 1.00 89.00 198 LEU A N 1
ATOM 1412 C CA . LEU A 1 198 ? 10.083 -2.997 2.394 1.00 89.00 198 LEU A CA 1
ATOM 1413 C C . LEU A 1 198 ? 10.666 -4.417 2.438 1.00 89.00 198 LEU A C 1
ATOM 1415 O O . LEU A 1 198 ? 9.910 -5.369 2.260 1.00 89.00 198 LEU A O 1
ATOM 1419 N N . GLY A 1 199 ? 11.973 -4.580 2.659 1.00 91.81 199 GLY A N 1
ATOM 1420 C CA . GLY A 1 199 ? 12.638 -5.882 2.607 1.00 91.81 199 GLY A CA 1
ATOM 1421 C C . GLY A 1 199 ? 12.757 -6.431 1.185 1.00 91.81 199 GLY A C 1
ATOM 1422 O O . GLY A 1 199 ? 12.596 -7.633 0.982 1.00 91.81 199 GLY A O 1
ATOM 1423 N N . ALA A 1 200 ? 12.988 -5.567 0.192 1.00 92.75 200 ALA A N 1
ATOM 1424 C CA . ALA A 1 200 ? 13.162 -5.984 -1.195 1.00 92.75 200 ALA A CA 1
ATOM 1425 C C . ALA A 1 200 ? 14.406 -6.877 -1.360 1.00 92.75 200 ALA A C 1
ATOM 1427 O O . ALA A 1 200 ? 15.503 -6.502 -0.945 1.00 92.75 200 ALA A O 1
ATOM 1428 N N . THR A 1 201 ? 14.245 -8.041 -1.990 1.00 92.56 201 THR A N 1
ATOM 1429 C CA . THR A 1 201 ? 15.341 -9.000 -2.242 1.00 92.56 201 THR A CA 1
ATOM 1430 C C . THR A 1 201 ? 15.693 -9.157 -3.705 1.00 92.56 201 THR A C 1
ATOM 1432 O O . THR A 1 201 ? 16.849 -9.396 -4.039 1.00 92.56 201 THR A O 1
ATOM 1435 N N . GLU A 1 202 ? 14.697 -9.048 -4.576 1.00 93.19 202 GLU A N 1
ATOM 1436 C CA . GLU A 1 202 ? 14.820 -9.293 -6.007 1.00 93.19 202 GLU A CA 1
ATOM 1437 C C . GLU A 1 202 ? 13.912 -8.331 -6.772 1.00 93.19 202 GLU A C 1
ATOM 1439 O O . GLU A 1 202 ? 12.912 -7.843 -6.236 1.00 93.19 202 GLU A O 1
ATOM 1444 N N . PHE A 1 203 ? 14.235 -8.091 -8.042 1.00 94.00 203 PHE A N 1
ATOM 1445 C CA . PHE A 1 203 ? 13.449 -7.243 -8.930 1.00 94.00 203 PHE A CA 1
ATOM 1446 C C . PHE A 1 203 ? 12.793 -8.097 -10.011 1.00 94.00 203 PHE A C 1
ATOM 1448 O O . PHE A 1 203 ? 13.473 -8.768 -10.779 1.00 94.00 203 PHE A O 1
ATOM 1455 N N . TYR A 1 204 ? 11.471 -8.013 -10.122 1.00 94.81 204 TYR A N 1
ATOM 1456 C CA . TYR A 1 204 ? 10.749 -8.446 -11.319 1.00 94.81 204 TYR A CA 1
ATOM 1457 C C . TYR A 1 204 ? 10.818 -7.369 -12.410 1.00 94.81 204 TYR A C 1
ATOM 1459 O O . TYR A 1 204 ? 10.899 -7.673 -13.594 1.00 94.81 204 TYR A O 1
ATOM 1467 N N . VAL A 1 205 ? 10.822 -6.097 -12.000 1.00 93.44 205 VAL A N 1
ATOM 1468 C CA . VAL A 1 205 ? 11.083 -4.937 -12.861 1.00 93.44 205 VAL A CA 1
ATOM 1469 C C . VAL A 1 205 ? 12.105 -4.069 -12.150 1.00 93.44 205 VAL A C 1
ATOM 1471 O O . VAL A 1 205 ? 11.822 -3.561 -11.063 1.00 93.44 205 VAL A O 1
ATOM 1474 N N . ALA A 1 206 ? 13.288 -3.931 -12.744 1.00 90.75 206 ALA A N 1
ATOM 1475 C CA . ALA A 1 206 ? 14.351 -3.089 -12.213 1.00 90.75 206 ALA A CA 1
ATOM 1476 C C . ALA A 1 206 ? 14.093 -1.604 -12.536 1.00 90.75 206 ALA A C 1
ATOM 1478 O O . ALA A 1 206 ? 13.500 -1.307 -13.577 1.00 90.75 206 ALA A O 1
ATOM 1479 N N . PRO A 1 207 ? 14.561 -0.675 -11.683 1.00 87.06 207 PRO A N 1
ATOM 1480 C CA . PRO A 1 207 ? 14.572 0.749 -11.984 1.00 87.06 207 PRO A CA 1
ATOM 1481 C C . PRO A 1 207 ? 15.207 1.054 -13.346 1.00 87.06 207 PRO A C 1
ATOM 1483 O O . PRO A 1 207 ? 16.200 0.408 -13.699 1.00 87.06 207 PRO A O 1
ATOM 1486 N N . PRO A 1 208 ? 14.718 2.064 -14.090 1.00 81.31 208 PRO A N 1
ATOM 1487 C CA . PRO A 1 208 ? 15.459 2.574 -15.237 1.00 81.31 208 PRO A CA 1
ATOM 1488 C C . PRO A 1 208 ? 16.847 3.036 -14.768 1.00 81.31 208 PRO A C 1
ATOM 1490 O O . PRO A 1 208 ? 16.963 3.640 -13.699 1.00 81.31 208 PRO A O 1
ATOM 1493 N N . GLY A 1 209 ? 17.886 2.700 -15.544 1.00 70.44 209 GLY A N 1
ATOM 1494 C CA . GLY A 1 209 ? 19.286 2.967 -15.202 1.00 70.44 209 GLY A CA 1
ATOM 1495 C C . GLY A 1 209 ? 19.481 4.407 -14.729 1.00 70.44 209 GLY A C 1
ATOM 1496 O O . GLY A 1 209 ? 19.085 5.341 -15.426 1.00 70.44 209 GLY A O 1
ATOM 1497 N N . ARG A 1 210 ? 20.015 4.557 -13.516 1.00 53.34 210 ARG A N 1
ATOM 1498 C CA . ARG A 1 210 ? 20.390 5.849 -12.935 1.00 53.34 210 ARG A CA 1
ATOM 1499 C C . ARG A 1 210 ? 21.713 6.333 -13.501 1.00 53.34 210 ARG A C 1
ATOM 1501 O O . ARG A 1 210 ? 22.598 5.470 -13.694 1.00 53.34 210 ARG A O 1
#

Radius of gyration: 25.2 Å; Cα contacts (8 Å, |Δi|>4): 338; chains: 1; bounding box: 84×54×40 Å

Mean predicted aligned error: 10.77 Å

Nearest PDB structures (foldseek):
  8qyl-assembly1_I  TM=2.110E-01  e=3.736E+00  Homo sapiens

Solvent-accessible surface area (backbone atoms only — not comparable to full-atom values): 12603 Å² total; per-residue (Å²): 142,86,84,84,84,84,85,82,86,79,90,77,85,85,82,84,81,86,81,88,80,87,82,82,90,76,88,70,82,83,73,80,81,72,83,75,74,77,74,73,79,73,79,73,79,76,75,72,65,54,75,49,79,67,53,69,48,58,45,52,54,54,52,27,47,75,67,60,39,39,65,59,47,54,74,32,51,46,69,42,83,44,47,16,31,82,74,86,72,81,55,49,66,38,68,51,55,93,91,56,56,82,52,49,71,39,67,27,30,45,32,35,46,83,53,44,42,56,34,79,65,59,51,67,59,49,35,49,40,43,73,49,28,46,60,84,36,34,28,29,33,30,38,85,80,46,75,53,85,57,83,88,56,77,77,42,49,31,37,42,37,27,40,21,99,83,32,52,16,24,36,39,29,30,36,97,62,18,39,37,32,44,33,39,48,62,52,72,70,60,61,68,58,51,40,57,51,57,25,52,78,46,25,41,35,41,61,76,87,128

Secondary structure (DSSP, 8-state):
------------------------------------PPPPPPPPPPPPPP-SPPPHHHHHHHHHHHTT-HHHHHTTB--EEEE-B-S--SSSSPBPPTTPPTT-EEEEEEEESSSEEEES--HHHHHHHHHH--SEEEEEEE-SS---S-TTSPP-SEEEEE--TTS--EEEEEETTEEEEEEE-SS---HHHHHHHHTEEEEEEPPPP-

Foldseek 3Di:
DDDDDDDDDDDDDDDDDDDDDDDDDDPDDDDDDDPDPPPDPDPDPDFFDQDDADPPLRVQCLVLLVVLDLVSQQVQADWDWFFAACDDDFQDTHHDDPPDDGGPTARWAWEEEPTIDTHNDCSVLSSQQSVQFADWFFKFAADVVHPQVRPPADAAGMKTWTDRPQQFHKMFGDHPSGTRYIYTYDGRDPVVVVCVNRRGDHTNGTGDDD

pLDDT: mean 84.63, std 14.3, range [50.25, 98.5]